Protein AF-A0A8S9JVY5-F1 (afdb_monomer_lite)

Sequence (352 aa):
MCPIPVGTNYTYHFQPKDQIGSYFYYPTTAMHRAAGGFGGLRVNSRLLIPIPYDVPEDDYTVLIGDWYTKSHTQLKKFLDGGRTLGRPNGVLINGKAGKGDGSDAPLFTLKPGKSHRVRICNVGLKTSLNFRIQNHKMKLVEMEGSHVLQNDFDSLDVHVGQCFGTIVTANQEPKDYYMVASSRFLKSVITTTGLLRYEGGKGPASSQLPAGPVGWAWSLNQFRSFRWNLTSSAARPNPQGSYHYGKINITRTIKLVNTQGKVDGKLRYALNGISHTDLETPLKLAEYFGIADKVFKYNSVDNPTAEQTKSIKIEPHVLNITHRNFIEVVFENHEKSVQSWHLNGYSFFAVA

Foldseek 3Di:
DDDADPPGDDDDDDDDDQFAAKAKDADPPQQRLLVVRMDIDGHHADPPADAPDDDFPEEEEKEKEFHAPDDSVVCSVCQVQQHHSPHGPAMDIPNDFDPLPQPADAPEEAEAQTKYKYKYAYSYDAWWKKKAKPPKWWWWQDWPRFGWDTDTDRIDTHGHRIMTITIIGNHDDQAKIWIKMWTPPDPDIHIGTHIYGYVVHDYGYDSDDDDDDDDCVVNVVVVVVTGGPQQGDGSHNHGVVPDVLVPDDQPEEFEWEWAWDDDPNHIAIDTLQEGADDWPDHQVNCVVVVNNVVTADECPDRDHDPVSRPHHDYYHHHYDDDPPHRYHYHYHYPDPGDDDDDDPPDDDDDDD

pLDDT: mean 93.54, std 4.79, range [68.06, 98.88]

Organism: Brassica cretica (NCBI:txid69181)

Structure (mmCIF, N/CA/C/O backbone):
data_AF-A0A8S9JVY5-F1
#
_entry.id   AF-A0A8S9JVY5-F1
#
loop_
_atom_site.group_PDB
_atom_site.id
_atom_site.type_symbol
_atom_site.label_atom_id
_atom_site.label_alt_id
_atom_site.label_comp_id
_atom_site.label_asym_id
_atom_site.label_entity_id
_atom_site.label_seq_id
_atom_site.pdbx_PDB_ins_code
_atom_site.Cartn_x
_atom_site.Cartn_y
_atom_site.Cartn_z
_atom_site.occupancy
_atom_site.B_iso_or_equiv
_atom_site.auth_seq_id
_atom_site.auth_comp_id
_atom_site.auth_asym_id
_atom_site.auth_atom_id
_atom_site.pdbx_PDB_model_num
ATOM 1 N N . MET A 1 1 ? 6.334 -14.559 -16.328 1.00 85.06 1 MET A N 1
ATOM 2 C CA . MET A 1 1 ? 5.424 -15.628 -16.794 1.00 85.06 1 MET A CA 1
ATOM 3 C C . MET A 1 1 ? 4.487 -15.042 -17.832 1.00 85.06 1 MET A C 1
ATOM 5 O O . MET A 1 1 ? 4.236 -13.844 -17.759 1.00 85.06 1 MET A O 1
ATOM 9 N N . CYS A 1 2 ? 3.984 -15.848 -18.764 1.00 91.56 2 CYS A N 1
ATOM 10 C CA . CYS A 1 2 ? 2.847 -15.437 -19.588 1.00 91.56 2 CYS A CA 1
ATOM 11 C C . CYS A 1 2 ? 1.562 -15.431 -18.732 1.00 91.56 2 CYS A C 1
ATOM 13 O O . CYS A 1 2 ? 1.525 -16.126 -17.709 1.00 91.56 2 CYS A O 1
ATOM 15 N N . PRO A 1 3 ? 0.524 -14.662 -19.106 1.00 93.06 3 PRO A N 1
ATOM 16 C CA . PRO A 1 3 ? -0.784 -14.750 -18.462 1.00 93.06 3 PRO A CA 1
ATOM 17 C C . PRO A 1 3 ? -1.343 -16.177 -18.518 1.00 93.06 3 PRO A C 1
ATOM 19 O O . PRO A 1 3 ? -1.113 -16.885 -19.494 1.00 93.06 3 PRO A O 1
ATOM 22 N N . ILE A 1 4 ? -2.092 -16.578 -17.489 1.00 95.00 4 ILE A N 1
ATOM 23 C CA . ILE A 1 4 ? -2.783 -17.875 -17.453 1.00 95.00 4 ILE A CA 1
ATOM 24 C C . ILE A 1 4 ? -3.953 -17.826 -18.456 1.00 95.00 4 ILE A C 1
ATOM 26 O O . ILE A 1 4 ? -4.829 -16.970 -18.293 1.00 95.00 4 ILE A O 1
ATOM 30 N N . PRO A 1 5 ? -3.989 -18.688 -19.491 1.00 95.19 5 PRO A N 1
ATOM 31 C CA . PRO A 1 5 ? -5.078 -18.698 -20.466 1.00 95.19 5 PRO A CA 1
ATOM 32 C C . PRO A 1 5 ? -6.446 -19.043 -19.868 1.00 95.19 5 PRO A C 1
ATOM 34 O O . PRO A 1 5 ? -6.559 -19.770 -18.877 1.00 95.19 5 PRO A O 1
ATOM 37 N N . VAL A 1 6 ? -7.508 -18.576 -20.527 1.00 96.06 6 VAL A N 1
ATOM 38 C CA . VAL A 1 6 ? -8.891 -18.907 -20.154 1.00 96.06 6 VAL A CA 1
ATOM 39 C C . VAL A 1 6 ? -9.090 -20.424 -20.207 1.00 96.06 6 VAL A C 1
ATOM 41 O O . VAL A 1 6 ? -8.665 -21.074 -21.156 1.00 96.06 6 VAL A O 1
ATOM 44 N N . GLY A 1 7 ? -9.731 -20.986 -19.181 1.00 97.56 7 GLY A N 1
ATOM 45 C CA . GLY A 1 7 ? -10.003 -22.425 -19.090 1.00 97.56 7 GLY A CA 1
ATOM 46 C C . GLY A 1 7 ? -8.818 -23.279 -18.628 1.00 97.56 7 GLY A C 1
ATOM 47 O O . GLY A 1 7 ? -8.958 -24.493 -18.524 1.00 97.56 7 GLY A O 1
ATOM 48 N N . THR A 1 8 ? -7.671 -22.669 -18.319 1.00 97.69 8 THR A N 1
ATOM 49 C CA . THR A 1 8 ? -6.488 -23.369 -17.794 1.00 97.69 8 THR A CA 1
ATOM 50 C C . THR A 1 8 ? -6.213 -23.005 -16.336 1.00 97.69 8 THR A C 1
ATOM 52 O O . THR A 1 8 ? -6.793 -22.064 -15.791 1.00 97.69 8 THR A O 1
ATOM 55 N N . ASN A 1 9 ? -5.326 -23.762 -15.689 1.00 96.44 9 ASN A N 1
ATOM 56 C CA . ASN A 1 9 ? -4.880 -23.505 -14.326 1.00 96.44 9 ASN A CA 1
ATOM 57 C C . ASN A 1 9 ? -3.354 -23.358 -14.254 1.00 96.44 9 ASN A C 1
ATOM 59 O O . ASN A 1 9 ? -2.617 -23.772 -15.148 1.00 96.44 9 ASN A O 1
ATOM 63 N N . TYR A 1 10 ? -2.892 -22.737 -13.174 1.00 95.81 10 TYR A N 1
ATOM 64 C CA . TYR A 1 10 ? -1.484 -22.681 -12.813 1.00 95.81 10 TYR A CA 1
ATOM 65 C C . TYR A 1 10 ? -1.365 -22.735 -11.295 1.00 95.81 10 TYR A C 1
ATOM 67 O O . TYR A 1 10 ? -2.083 -22.025 -10.585 1.00 95.81 10 TYR A O 1
ATOM 75 N N . THR A 1 11 ? -0.441 -23.550 -10.800 1.00 96.81 11 THR A N 1
ATOM 76 C CA . THR A 1 11 ? -0.179 -23.672 -9.367 1.00 96.81 11 THR A CA 1
ATOM 77 C C . THR A 1 11 ? 1.004 -22.792 -8.985 1.00 96.81 11 THR A C 1
ATOM 79 O O . THR A 1 11 ? 2.134 -23.024 -9.411 1.00 96.81 11 THR A O 1
ATOM 82 N N . TYR A 1 12 ? 0.754 -21.782 -8.152 1.00 94.94 12 TYR A N 1
ATOM 83 C CA . TYR A 1 12 ? 1.814 -20.962 -7.572 1.00 94.94 12 TYR A CA 1
ATOM 84 C C . TYR A 1 12 ? 2.441 -21.680 -6.377 1.00 94.94 12 TYR A C 1
ATOM 86 O O . TYR A 1 12 ? 1.800 -21.855 -5.342 1.00 94.94 12 TYR A O 1
ATOM 94 N N . HIS A 1 13 ? 3.717 -22.040 -6.500 1.00 94.62 13 HIS A N 1
ATOM 95 C CA . HIS A 1 13 ? 4.520 -22.543 -5.389 1.00 94.62 13 HIS A CA 1
ATOM 96 C C . HIS A 1 13 ? 5.409 -21.424 -4.853 1.00 94.62 13 HIS A C 1
ATOM 98 O O . HIS A 1 13 ? 6.294 -20.929 -5.551 1.00 94.62 13 HIS A O 1
ATOM 104 N N . PHE A 1 14 ? 5.187 -21.024 -3.606 1.00 92.38 14 PHE A N 1
ATOM 105 C CA . PHE A 1 14 ? 6.049 -20.079 -2.908 1.00 92.38 14 PHE A CA 1
ATOM 106 C C . PHE A 1 14 ? 6.166 -20.469 -1.439 1.00 92.38 14 PHE A C 1
ATOM 108 O O . PHE A 1 14 ? 5.283 -21.112 -0.874 1.00 92.38 14 PHE A O 1
ATOM 115 N N . GLN A 1 15 ? 7.270 -20.067 -0.820 1.00 90.00 15 GLN A N 1
ATOM 116 C CA . GLN A 1 15 ? 7.535 -20.324 0.586 1.00 90.00 15 GLN A CA 1
ATOM 117 C C . GLN A 1 15 ? 7.896 -19.001 1.264 1.00 90.00 15 GLN A C 1
ATOM 119 O O . GLN A 1 15 ? 8.936 -18.426 0.930 1.00 90.00 15 GLN A O 1
ATOM 124 N N . PRO A 1 16 ? 7.090 -18.527 2.230 1.00 88.25 16 PRO A N 1
ATOM 125 C CA . PRO A 1 16 ? 7.528 -17.497 3.159 1.00 88.25 16 PRO A CA 1
ATOM 126 C C . PRO A 1 16 ? 8.758 -18.015 3.911 1.00 88.25 16 PRO A C 1
ATOM 128 O O . PRO A 1 16 ? 8.703 -19.067 4.554 1.00 88.25 16 PRO A O 1
ATOM 131 N N . LYS A 1 17 ? 9.887 -17.319 3.778 1.00 83.44 17 LYS A N 1
ATOM 132 C CA . LYS A 1 17 ? 11.137 -17.692 4.453 1.00 83.44 17 LYS A CA 1
ATOM 133 C C . LYS A 1 17 ? 11.317 -16.857 5.702 1.00 83.44 17 LYS A C 1
ATOM 135 O O . LYS A 1 17 ? 11.204 -17.370 6.810 1.00 83.44 17 LYS A O 1
ATOM 140 N N . ASP A 1 18 ? 11.559 -15.571 5.482 1.00 84.25 18 ASP A N 1
ATOM 141 C CA . ASP A 1 18 ? 11.871 -14.612 6.535 1.00 84.25 18 ASP A CA 1
ATOM 142 C C . ASP A 1 18 ? 10.769 -13.542 6.677 1.00 84.25 18 ASP A C 1
ATOM 144 O O . ASP A 1 18 ? 10.946 -12.542 7.363 1.00 84.25 18 ASP A O 1
ATOM 148 N N . GLN A 1 19 ? 9.615 -13.772 6.042 1.00 88.69 19 GLN A N 1
ATOM 149 C CA . GLN A 1 19 ? 8.435 -12.913 6.096 1.00 88.69 19 GLN A CA 1
ATOM 150 C C . GLN A 1 19 ? 7.561 -13.248 7.310 1.00 88.69 19 GLN A C 1
ATOM 152 O O . GLN A 1 19 ? 7.256 -14.414 7.558 1.00 88.69 19 GLN A O 1
ATOM 157 N N . ILE A 1 20 ? 7.105 -12.213 8.007 1.00 90.88 20 ILE A N 1
ATOM 158 C CA . ILE A 1 20 ? 6.005 -12.220 8.981 1.00 90.88 20 ILE A CA 1
ATOM 159 C C . ILE A 1 20 ? 5.158 -10.972 8.730 1.00 90.88 20 ILE A C 1
ATOM 161 O O . ILE A 1 20 ? 5.569 -10.092 7.994 1.00 90.88 20 ILE A O 1
ATOM 165 N N . GLY A 1 21 ? 3.977 -10.868 9.326 1.00 93.94 21 GLY A N 1
ATOM 166 C CA . GLY A 1 21 ? 3.148 -9.671 9.235 1.00 93.94 21 GLY A CA 1
ATOM 167 C C . GLY A 1 21 ? 2.085 -9.727 8.142 1.00 93.94 21 GLY A C 1
ATOM 168 O O . GLY A 1 21 ? 1.417 -10.751 7.959 1.00 93.94 21 GLY A O 1
ATOM 169 N N . SER A 1 22 ? 1.830 -8.572 7.539 1.00 96.31 22 SER A N 1
ATOM 170 C CA . SER A 1 22 ? 0.629 -8.259 6.774 1.00 96.31 22 SER A CA 1
ATOM 171 C C . SER A 1 22 ? 0.975 -7.983 5.316 1.00 96.31 22 SER A C 1
ATOM 173 O O . SER A 1 22 ? 1.724 -7.063 5.003 1.00 96.31 22 SER A O 1
ATOM 175 N N . TYR A 1 23 ? 0.381 -8.766 4.425 1.00 96.50 23 TYR A N 1
ATOM 176 C CA . TYR A 1 23 ? 0.551 -8.683 2.982 1.00 96.50 23 TYR A CA 1
ATOM 177 C C . TYR A 1 23 ? -0.816 -8.731 2.296 1.00 96.50 23 TYR A C 1
ATOM 179 O O . TYR A 1 23 ? -1.861 -8.929 2.923 1.00 96.50 23 TYR A O 1
ATOM 187 N N . PHE A 1 24 ? -0.819 -8.587 0.978 1.00 96.69 24 PHE A N 1
ATOM 188 C CA . PHE A 1 24 ? -1.982 -8.860 0.147 1.00 96.69 24 PHE A CA 1
ATOM 189 C C . PHE A 1 24 ? -1.529 -9.374 -1.218 1.00 96.69 24 PHE A C 1
ATOM 191 O O . PHE A 1 24 ? -0.407 -9.117 -1.653 1.00 96.69 24 PHE A O 1
ATOM 198 N N . TYR A 1 25 ? -2.404 -10.113 -1.890 1.00 96.12 25 TYR A N 1
ATOM 199 C CA . TYR A 1 25 ? -2.194 -10.577 -3.258 1.00 96.12 25 TYR A CA 1
ATOM 200 C C . TYR A 1 25 ? -3.150 -9.859 -4.207 1.00 96.12 25 TYR A C 1
ATOM 202 O O . TYR A 1 25 ? -4.215 -9.401 -3.794 1.00 96.12 25 TYR A O 1
ATOM 210 N N . TYR A 1 26 ? -2.771 -9.761 -5.480 1.00 95.81 26 TYR A N 1
ATOM 211 C CA . TYR A 1 26 ? -3.597 -9.219 -6.559 1.00 95.81 26 TYR A CA 1
ATOM 212 C C . TYR A 1 26 ? -3.074 -9.712 -7.923 1.00 95.81 26 TYR A C 1
ATOM 214 O O . TYR A 1 26 ? -1.874 -9.969 -8.046 1.00 95.81 26 TYR A O 1
ATOM 222 N N . PRO A 1 27 ? -3.915 -9.833 -8.969 1.00 94.06 27 PRO A N 1
ATOM 223 C CA . PRO A 1 27 ? -3.451 -10.071 -10.326 1.00 94.06 27 PRO A CA 1
ATOM 224 C C . PRO A 1 27 ? -2.616 -8.890 -10.816 1.00 94.06 27 PRO A C 1
ATOM 226 O O . PRO A 1 27 ? -3.077 -7.747 -10.826 1.00 94.06 27 PRO A O 1
ATOM 229 N N . THR A 1 28 ? -1.404 -9.179 -11.272 1.00 91.00 28 THR A N 1
ATOM 230 C CA . THR A 1 28 ? -0.469 -8.190 -11.828 1.00 91.00 28 THR A CA 1
ATOM 231 C C . THR A 1 28 ? -0.696 -7.926 -13.317 1.00 91.00 28 THR A C 1
ATOM 233 O O . THR A 1 28 ? -0.043 -7.067 -13.901 1.00 91.00 28 THR A O 1
ATOM 236 N N . THR A 1 29 ? -1.619 -8.652 -13.952 1.00 90.38 29 THR A N 1
ATOM 237 C CA . THR A 1 29 ? -1.921 -8.512 -15.379 1.00 90.38 29 THR A CA 1
ATOM 238 C C . THR A 1 29 ? -2.957 -7.417 -15.629 1.00 90.38 29 THR A C 1
ATOM 240 O O . THR A 1 29 ? -4.046 -7.418 -15.045 1.00 90.38 29 THR A O 1
ATOM 243 N N . ALA A 1 30 ? -2.641 -6.529 -16.575 1.00 90.38 30 ALA A N 1
ATOM 244 C CA . ALA A 1 30 ? -3.516 -5.454 -17.033 1.00 90.38 30 ALA A CA 1
ATOM 245 C C . ALA A 1 30 ? -4.066 -4.617 -15.859 1.00 90.38 30 ALA A C 1
ATOM 247 O O . ALA A 1 30 ? -3.319 -4.176 -14.994 1.00 90.38 30 ALA A O 1
ATOM 248 N N . MET A 1 31 ? -5.380 -4.385 -15.835 1.00 94.19 31 MET A N 1
ATOM 249 C CA . MET A 1 31 ? -6.063 -3.628 -14.782 1.00 94.19 31 MET A CA 1
ATOM 250 C C . MET A 1 31 ? -6.966 -4.528 -13.927 1.00 94.19 31 MET A C 1
ATOM 252 O O . MET A 1 31 ? -7.899 -4.036 -13.303 1.00 94.19 31 MET A O 1
ATOM 256 N N . HIS A 1 32 ? -6.734 -5.845 -13.880 1.00 94.00 32 HIS A N 1
ATOM 257 C CA . HIS A 1 32 ? -7.626 -6.779 -13.173 1.00 94.00 32 HIS A CA 1
ATOM 258 C C . HIS A 1 32 ? -7.740 -6.495 -11.667 1.00 94.00 32 HIS A C 1
ATOM 260 O O . HIS A 1 32 ? -8.809 -6.689 -11.094 1.00 94.00 32 HIS A O 1
ATOM 266 N N . ARG A 1 33 ? -6.698 -5.938 -11.035 1.00 94.00 33 ARG A N 1
ATOM 267 C CA . ARG A 1 33 ? -6.779 -5.424 -9.655 1.00 94.00 33 ARG A CA 1
ATOM 268 C C . ARG A 1 33 ? -7.928 -4.422 -9.474 1.00 94.00 33 ARG A C 1
ATOM 270 O O . ARG A 1 33 ? -8.621 -4.468 -8.465 1.00 94.00 33 ARG A O 1
ATOM 277 N N . ALA A 1 34 ? -8.190 -3.568 -10.468 1.00 95.12 34 ALA A N 1
ATOM 278 C CA . ALA A 1 34 ? -9.291 -2.601 -10.441 1.00 95.12 34 ALA A CA 1
ATOM 279 C C . ALA A 1 34 ? -10.679 -3.263 -10.418 1.00 95.12 34 ALA A C 1
ATOM 281 O O . ALA A 1 34 ? -11.651 -2.632 -10.020 1.00 95.12 34 ALA A O 1
ATOM 282 N N . ALA A 1 35 ? -10.775 -4.524 -10.851 1.00 93.94 35 ALA A N 1
ATOM 283 C CA . ALA A 1 35 ? -12.007 -5.304 -10.828 1.00 93.94 35 ALA A CA 1
ATOM 284 C C . ALA A 1 35 ? -12.265 -5.992 -9.473 1.00 93.94 35 ALA A C 1
ATOM 286 O O . ALA A 1 35 ? -13.221 -6.752 -9.363 1.00 93.94 35 ALA A O 1
ATOM 287 N N . GLY A 1 36 ? -11.428 -5.750 -8.457 1.00 93.06 36 GLY A N 1
ATOM 288 C CA . GLY A 1 36 ? -11.576 -6.353 -7.128 1.00 93.06 36 GLY A CA 1
ATOM 289 C C . GLY A 1 36 ? -10.803 -7.658 -6.935 1.00 93.06 36 GLY A C 1
ATOM 290 O O . GLY A 1 36 ? -10.983 -8.324 -5.921 1.00 93.06 36 GLY A O 1
ATOM 291 N N . GLY A 1 37 ? -9.936 -8.036 -7.881 1.00 92.56 37 GLY A N 1
ATOM 292 C CA . GLY A 1 37 ? -9.041 -9.179 -7.715 1.00 92.56 37 GLY A CA 1
ATOM 293 C C . GLY A 1 37 ? -7.948 -8.859 -6.699 1.00 92.56 37 GLY A C 1
ATOM 294 O O . GLY A 1 37 ? -6.865 -8.433 -7.080 1.00 92.56 37 GLY A O 1
ATOM 295 N N . PHE A 1 38 ? -8.220 -9.002 -5.410 1.00 96.31 38 PHE A N 1
ATOM 296 C CA . PHE A 1 38 ? -7.212 -8.903 -4.358 1.00 96.31 38 PHE A CA 1
ATOM 297 C C . PHE A 1 38 ? -7.725 -9.498 -3.050 1.00 96.31 38 PHE A C 1
ATOM 299 O O . PHE A 1 38 ? -8.930 -9.603 -2.831 1.00 96.31 38 PHE A O 1
ATOM 306 N N . GLY A 1 39 ? -6.807 -9.847 -2.155 1.00 96.88 39 GLY A N 1
ATOM 307 C CA . GLY A 1 39 ? -7.152 -10.344 -0.829 1.00 96.88 39 GLY A CA 1
ATOM 308 C C . GLY A 1 39 ? -6.001 -10.208 0.153 1.00 96.88 39 GLY A C 1
ATOM 309 O O . GLY A 1 39 ? -4.836 -10.140 -0.241 1.00 96.88 39 GLY A O 1
ATOM 310 N N . GLY A 1 40 ? -6.334 -10.151 1.442 1.00 96.56 40 GLY A N 1
ATOM 311 C CA . GLY A 1 40 ? -5.338 -10.125 2.507 1.00 96.56 40 GLY A CA 1
ATOM 312 C C . GLY A 1 40 ? -4.573 -11.445 2.590 1.00 96.56 40 GLY A C 1
ATOM 313 O O . GLY A 1 40 ? -5.152 -12.519 2.446 1.00 96.56 40 GLY A O 1
ATOM 314 N N . LEU A 1 41 ? -3.276 -11.354 2.859 1.00 96.31 41 LEU A N 1
ATOM 315 C CA . LEU A 1 41 ? -2.387 -12.477 3.123 1.00 96.31 41 LEU A CA 1
ATOM 316 C C . LEU A 1 41 ? -1.667 -12.207 4.445 1.00 96.31 41 LEU A C 1
ATOM 318 O O . LEU A 1 41 ? -0.951 -11.220 4.585 1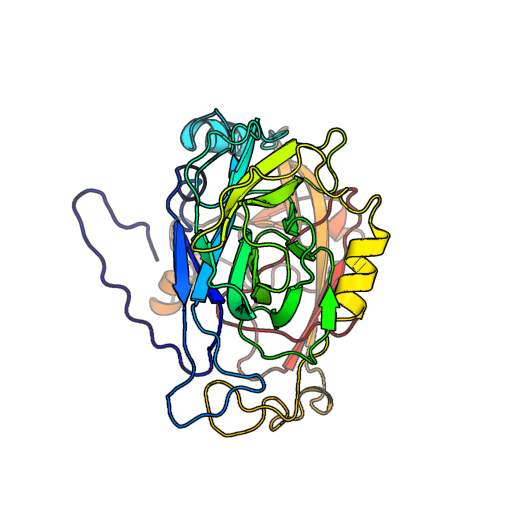.00 96.31 41 LEU A O 1
ATOM 322 N N . ARG A 1 42 ? -1.860 -13.076 5.434 1.00 94.62 42 ARG A N 1
ATOM 323 C CA . ARG A 1 42 ? -1.234 -12.935 6.753 1.00 94.62 42 ARG A CA 1
ATOM 324 C C . ARG A 1 42 ? -0.170 -14.003 6.915 1.00 94.62 42 ARG A C 1
ATOM 326 O O . ARG A 1 42 ? -0.446 -15.177 6.688 1.00 94.62 42 ARG A O 1
ATOM 333 N N . VAL A 1 43 ? 1.017 -13.603 7.351 1.00 93.88 43 VAL A N 1
ATOM 334 C CA . VAL A 1 43 ? 2.076 -14.534 7.742 1.00 93.88 43 VAL A CA 1
ATOM 335 C C . VAL A 1 43 ? 2.317 -14.347 9.232 1.00 93.88 43 VAL A C 1
ATOM 337 O O . VAL A 1 43 ? 2.869 -13.341 9.666 1.00 93.88 43 VAL A O 1
ATOM 340 N N . ASN A 1 44 ? 1.826 -15.276 10.045 1.00 90.88 44 ASN A N 1
ATOM 341 C CA . ASN A 1 44 ? 1.945 -15.170 11.496 1.00 90.88 44 ASN A CA 1
ATOM 342 C C . ASN A 1 44 ? 3.296 -15.699 11.979 1.00 90.88 44 ASN A C 1
ATOM 344 O O . ASN A 1 44 ? 3.866 -16.616 11.382 1.00 90.88 44 ASN A O 1
ATOM 348 N N . SER A 1 45 ? 3.787 -15.134 13.082 1.00 89.00 45 SER A N 1
ATOM 349 C CA . SER A 1 45 ? 4.943 -15.679 13.789 1.00 89.00 45 SER A CA 1
ATOM 350 C C . SER A 1 45 ? 4.654 -17.112 14.231 1.00 89.00 45 SER A C 1
ATOM 352 O O . SER A 1 45 ? 3.522 -17.468 14.566 1.00 89.00 45 SER A O 1
ATOM 354 N N . ARG A 1 46 ? 5.690 -17.952 14.230 1.00 88.38 46 ARG A N 1
ATOM 355 C CA . ARG A 1 46 ? 5.585 -19.315 14.764 1.00 88.38 46 ARG A CA 1
ATOM 356 C C . ARG A 1 46 ? 5.360 -19.243 16.274 1.00 88.38 46 ARG A C 1
ATOM 358 O O . ARG A 1 46 ? 5.915 -18.360 16.914 1.00 88.38 46 ARG A O 1
ATOM 365 N N . LEU A 1 47 ? 4.627 -20.203 16.841 1.00 84.88 47 LEU A N 1
ATOM 366 C CA . LEU A 1 47 ? 4.230 -20.204 18.262 1.00 84.88 47 LEU A CA 1
ATOM 367 C C . LEU A 1 47 ? 5.394 -20.016 19.253 1.00 84.88 47 LEU A C 1
ATOM 369 O O . LEU A 1 47 ? 5.210 -19.407 20.298 1.00 84.88 47 LEU A O 1
ATOM 373 N N . LEU A 1 48 ? 6.587 -20.520 18.928 1.00 86.19 48 LEU A N 1
ATOM 374 C CA . LEU A 1 48 ? 7.776 -20.432 19.787 1.00 86.19 48 LEU A CA 1
ATOM 375 C C . LEU A 1 48 ? 8.600 -19.151 19.584 1.00 86.19 48 LEU A C 1
ATOM 377 O O . LEU A 1 48 ? 9.630 -18.980 20.230 1.00 86.19 48 LEU A O 1
ATOM 381 N N . ILE A 1 49 ? 8.202 -18.281 18.655 1.00 88.75 49 ILE A N 1
ATOM 382 C CA . ILE A 1 49 ? 8.902 -17.029 18.380 1.00 88.75 49 ILE A CA 1
ATOM 383 C C . ILE A 1 49 ? 8.122 -15.902 19.057 1.00 88.75 49 ILE A C 1
ATOM 385 O O . ILE A 1 49 ? 6.974 -15.656 18.676 1.00 88.75 49 ILE A O 1
ATOM 389 N N . PRO A 1 50 ? 8.719 -15.214 20.044 1.00 88.00 50 PRO A N 1
ATOM 390 C CA . PRO A 1 50 ? 8.030 -14.157 20.761 1.00 88.00 50 PRO A CA 1
ATOM 391 C C . PRO A 1 50 ? 7.720 -12.985 19.829 1.00 88.00 50 PRO A C 1
ATOM 393 O O . PRO A 1 50 ? 8.534 -12.591 18.992 1.00 88.00 50 PRO A O 1
ATOM 396 N N . ILE A 1 51 ? 6.537 -12.406 20.012 1.00 92.56 51 ILE A N 1
ATOM 397 C CA . ILE A 1 51 ? 6.162 -11.117 19.431 1.00 92.56 51 ILE A CA 1
ATOM 398 C C . ILE A 1 51 ? 6.493 -9.998 20.431 1.00 92.56 51 ILE A C 1
ATOM 400 O O . ILE A 1 51 ? 6.387 -10.212 21.637 1.00 92.56 51 ILE A O 1
ATOM 404 N N . PRO A 1 52 ? 6.887 -8.795 19.978 1.00 93.50 52 PRO A N 1
ATOM 405 C CA . PRO A 1 52 ? 7.310 -7.715 20.873 1.00 93.50 52 PRO A CA 1
ATOM 406 C C . PRO A 1 52 ? 6.136 -6.947 21.516 1.00 93.50 52 PRO A C 1
ATOM 408 O O . PRO A 1 52 ? 6.295 -5.793 21.900 1.00 93.50 52 PRO A O 1
ATOM 411 N N . TYR A 1 53 ? 4.946 -7.541 21.578 1.00 93.81 53 TYR A N 1
ATOM 412 C CA . TYR A 1 53 ? 3.718 -6.969 22.133 1.00 93.81 53 TYR A CA 1
ATOM 413 C C . TYR A 1 53 ? 2.812 -8.093 22.641 1.00 93.81 53 TYR A C 1
ATOM 415 O O . TYR A 1 53 ? 2.963 -9.241 22.228 1.00 93.81 53 TYR A O 1
ATOM 423 N N . ASP A 1 54 ? 1.859 -7.756 23.505 1.00 94.50 54 ASP A N 1
ATOM 424 C CA . ASP A 1 54 ? 0.908 -8.728 24.044 1.00 94.50 54 ASP A CA 1
ATOM 425 C C . ASP A 1 54 ? 0.054 -9.362 22.943 1.00 94.50 54 ASP A C 1
ATOM 427 O O . ASP A 1 54 ? -0.303 -8.719 21.950 1.00 94.50 54 ASP A O 1
ATOM 431 N N . VAL A 1 55 ? -0.307 -10.631 23.139 1.00 94.69 55 VAL A N 1
ATOM 432 C CA . VAL A 1 55 ? -1.186 -11.349 22.214 1.00 94.69 55 VAL A CA 1
ATOM 433 C C . VAL A 1 55 ? -2.548 -10.638 22.171 1.00 94.69 55 VAL A C 1
ATOM 435 O O . VAL A 1 55 ? -3.184 -10.488 23.216 1.00 94.69 55 VAL A O 1
ATOM 438 N N . PRO A 1 56 ? -3.002 -10.174 20.992 1.00 96.56 56 PRO A N 1
ATOM 439 C CA . PRO A 1 56 ? -4.300 -9.526 20.862 1.00 96.56 56 PRO A CA 1
ATOM 440 C C . PRO A 1 56 ? -5.438 -10.547 21.012 1.00 96.56 56 PRO A C 1
ATOM 442 O O . PRO A 1 56 ? -5.269 -11.720 20.691 1.00 96.56 56 PRO A O 1
ATOM 445 N N . GLU A 1 57 ? -6.609 -10.082 21.446 1.00 97.88 57 GLU A N 1
ATOM 446 C CA . GLU A 1 57 ? -7.837 -10.886 21.540 1.00 97.88 57 GLU A CA 1
ATOM 447 C C . GLU A 1 57 ? -8.300 -11.367 20.158 1.00 97.88 57 GLU A C 1
ATOM 449 O O . GLU A 1 57 ? -8.733 -12.506 20.021 1.00 97.88 57 GLU A O 1
ATOM 454 N N . ASP A 1 58 ? -8.179 -10.515 19.134 1.00 97.50 58 ASP A N 1
ATOM 455 C CA . ASP A 1 58 ? -8.524 -10.849 17.748 1.00 97.50 58 ASP A CA 1
ATOM 456 C C . ASP A 1 58 ? -7.616 -10.109 16.743 1.00 97.50 58 ASP A C 1
ATOM 458 O O . ASP A 1 58 ? -6.900 -9.166 17.098 1.00 97.50 58 ASP A O 1
ATOM 462 N N . ASP A 1 59 ? -7.641 -10.535 15.480 1.00 96.75 59 ASP A N 1
ATOM 463 C CA . ASP A 1 59 ? -6.809 -10.055 14.378 1.00 96.75 59 ASP A CA 1
ATOM 464 C C . ASP A 1 59 ? -7.643 -9.783 13.109 1.00 96.75 59 ASP A C 1
ATOM 466 O O . ASP A 1 59 ? -8.107 -10.688 12.403 1.00 96.75 59 ASP A O 1
ATOM 470 N N . TYR A 1 60 ? -7.781 -8.504 12.762 1.00 98.00 60 TYR A N 1
ATOM 471 C CA . TYR A 1 60 ? -8.616 -8.012 11.672 1.00 98.00 60 TYR A CA 1
ATOM 472 C C . TYR A 1 60 ? -7.804 -7.540 10.466 1.00 98.00 60 TYR A C 1
ATOM 474 O O . TYR A 1 60 ? -6.774 -6.883 10.594 1.00 98.00 60 TYR A O 1
ATOM 482 N N . THR A 1 61 ? -8.308 -7.818 9.259 1.00 98.25 61 THR A N 1
ATOM 483 C CA . THR A 1 61 ? -7.741 -7.298 8.006 1.00 98.25 61 THR A CA 1
ATOM 484 C C . THR A 1 61 ? -8.635 -6.208 7.455 1.00 98.25 61 THR A C 1
ATOM 486 O O . THR A 1 61 ? -9.824 -6.421 7.223 1.00 98.25 61 THR A O 1
ATOM 489 N N . VAL A 1 62 ? -8.022 -5.058 7.207 1.00 98.62 62 VAL A N 1
ATOM 490 C CA . VAL A 1 62 ? -8.639 -3.847 6.689 1.00 98.62 62 VAL A CA 1
ATOM 491 C C . VAL A 1 62 ? -7.969 -3.503 5.365 1.00 98.62 62 VAL A C 1
ATOM 493 O O . VAL A 1 62 ? -6.864 -2.968 5.319 1.00 98.62 62 VAL A O 1
ATOM 496 N N . LEU A 1 63 ? -8.643 -3.826 4.269 1.00 98.69 63 LEU A N 1
ATOM 497 C CA . LEU A 1 63 ? -8.234 -3.449 2.925 1.00 98.69 63 LEU A CA 1
ATOM 498 C C . LEU A 1 63 ? -8.903 -2.124 2.573 1.00 98.69 63 LEU A C 1
ATOM 500 O O . LEU A 1 63 ? -10.128 -2.056 2.448 1.00 98.69 63 LEU A O 1
ATOM 504 N N . ILE A 1 64 ? -8.102 -1.076 2.420 1.00 98.75 64 ILE A N 1
ATOM 505 C CA . ILE A 1 64 ? -8.567 0.237 1.976 1.00 98.75 64 ILE A CA 1
ATOM 506 C C . ILE A 1 64 ? -8.129 0.485 0.540 1.00 98.75 64 ILE A C 1
ATOM 508 O O . ILE A 1 64 ? -7.053 0.060 0.131 1.00 98.75 64 ILE A O 1
ATOM 512 N N . GLY A 1 65 ? -8.944 1.169 -0.250 1.00 98.00 65 GLY A N 1
ATOM 513 C CA . GLY A 1 65 ? -8.584 1.447 -1.637 1.00 98.00 65 GLY A CA 1
ATOM 514 C C . GLY A 1 65 ? -9.486 2.482 -2.275 1.00 98.00 65 GLY A C 1
ATOM 515 O O . GLY A 1 65 ? -10.629 2.669 -1.864 1.00 98.00 65 GLY A O 1
ATOM 516 N N . ASP A 1 66 ? -8.962 3.172 -3.278 1.00 97.38 66 ASP A N 1
ATOM 517 C CA . ASP A 1 66 ? -9.774 3.993 -4.158 1.00 97.38 66 ASP A CA 1
ATOM 518 C C . ASP A 1 66 ? -10.580 3.131 -5.135 1.00 97.38 66 ASP A C 1
ATOM 520 O O . ASP A 1 66 ? -10.195 2.023 -5.508 1.00 97.38 66 ASP A O 1
ATOM 524 N N . TRP A 1 67 ? -11.735 3.649 -5.540 1.00 97.31 67 TRP A N 1
ATOM 525 C CA . TRP A 1 67 ? -12.670 2.944 -6.402 1.00 97.31 67 TRP A CA 1
ATOM 526 C C . TRP A 1 67 ? -13.127 3.811 -7.567 1.00 97.31 67 TRP A C 1
ATOM 528 O O . TRP A 1 67 ? -13.322 5.024 -7.441 1.00 97.31 67 TRP A O 1
ATOM 538 N N . TYR A 1 68 ? -13.323 3.161 -8.707 1.00 97.06 68 TYR A N 1
ATOM 539 C CA . TYR A 1 68 ? -13.728 3.773 -9.960 1.00 97.06 68 TYR A CA 1
ATOM 540 C C . TYR A 1 68 ? -15.012 3.108 -10.456 1.00 97.06 68 TYR A C 1
ATOM 542 O O . TYR A 1 68 ? -15.113 1.888 -10.498 1.00 97.06 68 TYR A O 1
ATOM 550 N N . THR A 1 69 ? -15.967 3.923 -10.898 1.00 96.31 69 THR A N 1
ATOM 551 C CA . THR A 1 69 ? -17.222 3.457 -11.525 1.00 96.31 69 THR A CA 1
ATOM 552 C C . THR A 1 69 ? -16.999 2.813 -12.892 1.00 96.31 69 THR A C 1
ATOM 554 O O . THR A 1 69 ? -17.837 2.060 -13.380 1.00 96.31 69 THR A O 1
ATOM 557 N N . LYS A 1 70 ? -15.877 3.134 -13.543 1.00 96.75 70 LYS A N 1
ATOM 558 C CA . LYS A 1 70 ? -15.517 2.608 -14.861 1.00 96.75 70 LYS A CA 1
ATOM 559 C C . LYS A 1 70 ? -14.944 1.207 -14.732 1.00 96.75 70 LYS A C 1
ATOM 561 O O . LYS A 1 70 ? -14.175 0.931 -13.815 1.00 96.75 70 LYS A O 1
ATOM 566 N N . SER A 1 71 ? -15.254 0.351 -15.702 1.00 96.94 71 SER A N 1
ATOM 567 C CA . SER A 1 71 ? -14.711 -1.005 -15.732 1.00 96.94 71 SER A CA 1
ATOM 568 C C . SER A 1 71 ? -13.192 -0.998 -15.921 1.00 96.94 71 SER A C 1
ATOM 570 O O . SER A 1 71 ? -12.618 -0.085 -16.523 1.00 96.94 71 SER A O 1
ATOM 572 N N . HIS A 1 72 ? -12.527 -2.062 -15.471 1.00 96.31 72 HIS A N 1
ATOM 573 C CA . HIS A 1 72 ? -11.081 -2.208 -15.632 1.00 96.31 72 HIS A CA 1
ATOM 574 C C . HIS A 1 72 ? -10.625 -2.127 -17.105 1.00 96.31 72 HIS A C 1
ATOM 576 O O . HIS A 1 72 ? -9.561 -1.579 -17.387 1.00 96.31 72 HIS A O 1
ATOM 582 N N . THR A 1 73 ? -11.441 -2.596 -18.058 1.00 97.56 73 THR A N 1
ATOM 583 C CA . THR A 1 73 ? -11.161 -2.489 -19.501 1.00 97.56 73 THR A CA 1
ATOM 584 C C . THR A 1 73 ? -11.233 -1.046 -19.999 1.00 97.56 73 THR A C 1
ATOM 586 O O . THR A 1 73 ? -10.402 -0.633 -20.805 1.00 97.56 73 THR A O 1
ATOM 589 N N . GLN A 1 74 ? -12.180 -0.245 -19.501 1.00 97.56 74 GLN A N 1
ATOM 590 C CA . GLN A 1 74 ? -12.262 1.182 -19.817 1.00 97.56 74 GLN A CA 1
ATOM 591 C C . GLN A 1 74 ? -11.102 1.969 -19.201 1.00 97.56 74 GLN A C 1
ATOM 593 O O . GLN A 1 74 ? -10.520 2.817 -19.875 1.00 97.56 74 GLN A O 1
ATOM 598 N N . LEU A 1 75 ? -10.737 1.671 -17.950 1.00 97.56 75 LEU A N 1
ATOM 599 C CA . LEU A 1 75 ? -9.576 2.279 -17.295 1.00 97.56 75 LEU A CA 1
ATOM 600 C C . LEU A 1 75 ? -8.279 1.956 -18.048 1.00 97.56 75 LEU A C 1
ATOM 602 O O . LEU A 1 75 ? -7.475 2.857 -18.282 1.00 97.56 75 LEU A O 1
ATOM 606 N N . LYS A 1 76 ? -8.113 0.709 -18.510 1.00 96.62 76 LYS A N 1
ATOM 607 C CA . LYS A 1 76 ? -6.994 0.320 -19.379 1.00 96.62 76 LYS A CA 1
ATOM 608 C C . LYS A 1 76 ? -6.974 1.145 -20.669 1.00 96.62 76 LYS A C 1
ATOM 610 O O . LYS A 1 76 ? -5.951 1.738 -20.987 1.00 96.62 76 LYS A O 1
ATOM 615 N N . LYS A 1 77 ? -8.112 1.265 -21.369 1.00 97.25 77 LYS A N 1
ATOM 616 C CA . LYS A 1 77 ? -8.220 2.079 -22.597 1.00 97.25 77 LYS A CA 1
ATOM 617 C C . LYS A 1 77 ? -7.835 3.544 -22.375 1.00 97.25 77 LYS A C 1
ATOM 619 O O . LYS A 1 77 ? -7.290 4.168 -23.280 1.00 97.25 77 LYS A O 1
ATOM 624 N N . PHE A 1 78 ? -8.111 4.107 -21.196 1.00 97.00 78 PHE A N 1
ATOM 625 C CA . PHE A 1 78 ? -7.666 5.464 -20.869 1.00 97.00 78 PHE A CA 1
ATOM 626 C C . PHE A 1 78 ? -6.143 5.550 -20.824 1.00 97.00 78 PHE A C 1
ATOM 628 O O . PHE A 1 78 ? -5.581 6.406 -21.503 1.00 97.00 78 PHE A O 1
ATOM 635 N N . LEU A 1 79 ? -5.491 4.640 -20.098 1.00 95.56 79 LEU A N 1
ATOM 636 C CA . LEU A 1 79 ? -4.032 4.594 -20.000 1.00 95.56 79 LEU A CA 1
ATOM 637 C C . LEU A 1 79 ? -3.375 4.348 -21.370 1.00 95.56 79 LEU A C 1
ATOM 639 O O . LEU A 1 79 ? -2.497 5.111 -21.765 1.00 95.56 79 LEU A O 1
ATOM 643 N N . ASP A 1 80 ? -3.860 3.370 -22.142 1.00 95.06 80 ASP A N 1
ATOM 644 C CA . ASP A 1 80 ? -3.349 3.052 -23.490 1.00 95.06 80 ASP A CA 1
ATOM 645 C C . ASP A 1 80 ? -3.498 4.227 -24.481 1.00 95.06 80 ASP A C 1
ATOM 647 O O . ASP A 1 80 ? -2.721 4.377 -25.435 1.00 95.06 80 ASP A O 1
ATOM 651 N N . GLY A 1 81 ? -4.522 5.058 -24.263 1.00 96.19 81 GLY A N 1
ATOM 652 C CA . GLY A 1 81 ? -4.789 6.287 -25.006 1.00 96.19 81 GLY A CA 1
ATOM 653 C C . GLY A 1 81 ? -4.014 7.509 -24.501 1.00 96.19 81 GLY A C 1
ATOM 654 O O . GLY A 1 81 ? -4.228 8.603 -25.015 1.00 96.19 81 GLY A O 1
ATOM 655 N N . GLY A 1 82 ? -3.143 7.362 -23.497 1.00 96.06 82 GLY A N 1
ATOM 656 C CA . GLY A 1 82 ? -2.366 8.468 -22.931 1.00 96.06 82 GLY A CA 1
ATOM 657 C C . GLY A 1 82 ? -3.167 9.392 -22.008 1.00 96.06 82 GLY A C 1
ATOM 658 O O . GLY A 1 82 ? -2.824 10.564 -21.861 1.00 96.06 82 GLY A O 1
ATOM 659 N N . ARG A 1 83 ? -4.251 8.900 -21.396 1.00 95.88 83 ARG A N 1
ATOM 660 C CA . ARG A 1 83 ? -5.035 9.615 -20.378 1.00 95.88 83 ARG A CA 1
ATOM 661 C C . ARG A 1 83 ? -4.745 9.037 -18.998 1.00 95.88 83 ARG A C 1
ATOM 663 O O . ARG A 1 83 ? -4.561 7.838 -18.843 1.00 95.88 83 ARG A O 1
ATOM 670 N N . THR A 1 84 ? -4.777 9.879 -17.968 1.00 93.31 84 THR A N 1
ATOM 671 C CA . THR A 1 84 ? -4.671 9.401 -16.579 1.00 93.31 84 THR A CA 1
ATOM 672 C C . THR A 1 84 ? -5.961 8.697 -16.134 1.00 93.31 84 THR A C 1
ATOM 674 O O . THR A 1 84 ? -7.031 8.929 -16.703 1.00 93.31 84 THR A O 1
ATOM 677 N N . LEU A 1 85 ? -5.896 7.914 -15.049 1.00 93.62 85 LEU A N 1
ATOM 678 C CA . LEU A 1 85 ? -7.087 7.340 -14.393 1.00 93.62 85 LEU A CA 1
ATOM 679 C C . LEU A 1 85 ? -8.073 8.408 -13.879 1.00 93.62 85 LEU A C 1
ATOM 681 O O . LEU A 1 85 ? -9.215 8.095 -13.558 1.00 93.62 85 LEU A O 1
ATOM 685 N N . GLY A 1 86 ? -7.649 9.673 -13.794 1.00 91.69 86 GLY A N 1
ATOM 686 C CA . GLY A 1 86 ? -8.448 10.751 -13.224 1.00 91.69 86 GLY A CA 1
ATOM 687 C C . GLY A 1 86 ? -8.589 10.641 -11.705 1.00 91.69 86 GLY A C 1
ATOM 688 O O . GLY A 1 86 ? -7.735 10.063 -11.018 1.00 91.69 86 GLY A O 1
ATOM 689 N N . ARG A 1 87 ? -9.650 11.264 -11.183 1.00 94.19 87 ARG A N 1
ATOM 690 C CA . ARG A 1 87 ? -10.044 11.196 -9.772 1.00 94.19 87 ARG A CA 1
ATOM 691 C C . ARG A 1 87 ? -10.870 9.925 -9.543 1.00 94.19 87 ARG A C 1
ATOM 693 O O . ARG A 1 87 ? -11.745 9.658 -10.368 1.00 94.19 87 ARG A O 1
ATOM 700 N N . PRO A 1 88 ? -10.644 9.175 -8.455 1.00 96.62 88 PRO A N 1
ATOM 701 C CA . PRO A 1 88 ? -11.543 8.085 -8.103 1.00 96.62 88 PRO A CA 1
ATOM 702 C C . PRO A 1 88 ? -12.949 8.595 -7.766 1.00 96.62 88 PRO A C 1
ATOM 704 O O . PRO A 1 88 ? -13.150 9.759 -7.407 1.00 96.62 88 PRO A O 1
ATOM 707 N N . ASN A 1 89 ? -13.931 7.708 -7.907 1.00 96.69 89 ASN A N 1
ATOM 708 C CA . ASN A 1 89 ? -15.326 7.967 -7.563 1.00 96.69 89 ASN A CA 1
ATOM 709 C C . ASN A 1 89 ? -15.608 7.738 -6.075 1.00 96.69 89 ASN A C 1
ATOM 711 O O . ASN A 1 89 ? -16.515 8.364 -5.539 1.00 96.69 89 ASN A O 1
ATOM 715 N N . GLY A 1 90 ? -14.836 6.870 -5.423 1.00 97.06 90 GLY A N 1
ATOM 716 C CA . GLY A 1 90 ? -15.016 6.525 -4.019 1.00 97.06 90 GLY A CA 1
ATOM 717 C C . GLY A 1 90 ? -13.727 6.051 -3.362 1.00 97.06 90 GLY A C 1
ATOM 718 O O . GLY A 1 90 ? -12.708 5.846 -4.022 1.00 97.06 90 GLY A O 1
ATOM 719 N N . VAL A 1 91 ? -13.802 5.868 -2.050 1.00 98.12 91 VAL A N 1
ATOM 720 C CA . VAL A 1 91 ? -12.849 5.096 -1.250 1.00 98.12 91 VAL A CA 1
ATOM 721 C C . VAL A 1 91 ? -13.655 3.987 -0.587 1.00 98.12 91 VAL A C 1
ATOM 723 O O . VAL A 1 91 ? -14.812 4.209 -0.238 1.00 98.12 91 VAL A O 1
ATOM 726 N N . LEU A 1 92 ? -13.070 2.804 -0.440 1.00 98.06 92 LEU A N 1
ATOM 727 C CA . LEU A 1 92 ? -13.710 1.639 0.161 1.00 98.06 92 LEU A CA 1
ATOM 728 C C . LEU A 1 92 ? -12.902 1.140 1.358 1.00 98.06 92 LEU A C 1
ATOM 730 O O . LEU A 1 92 ? -11.675 1.240 1.364 1.00 98.06 92 LEU A O 1
ATOM 734 N N . ILE A 1 93 ? -13.600 0.554 2.332 1.00 98.56 93 ILE A N 1
ATOM 735 C CA . ILE A 1 93 ? -13.031 -0.263 3.410 1.00 98.56 93 ILE A CA 1
ATOM 736 C C . ILE A 1 93 ? -13.637 -1.662 3.274 1.00 98.56 93 ILE A C 1
ATOM 738 O O . ILE A 1 93 ? -14.857 -1.813 3.291 1.00 98.56 93 ILE A O 1
ATOM 742 N N . ASN A 1 94 ? -12.799 -2.686 3.091 1.00 97.62 94 ASN A N 1
ATOM 743 C CA . ASN A 1 94 ? -13.215 -4.074 2.843 1.00 97.62 94 ASN A CA 1
ATOM 744 C C . ASN A 1 94 ? -14.293 -4.193 1.745 1.00 97.62 94 ASN A C 1
ATOM 746 O O . ASN A 1 94 ? -15.281 -4.910 1.887 1.00 97.62 94 ASN A O 1
ATOM 750 N N . GLY A 1 95 ? -14.107 -3.446 0.650 1.00 96.00 95 GLY A N 1
ATOM 751 C CA . GLY A 1 95 ? -15.001 -3.457 -0.512 1.00 96.00 95 GLY A CA 1
ATOM 752 C C . GLY A 1 95 ? -16.316 -2.689 -0.336 1.00 96.00 95 GLY A C 1
ATOM 753 O O . GLY A 1 95 ? -17.131 -2.693 -1.254 1.00 96.00 95 GLY A O 1
ATOM 754 N N . LYS A 1 96 ? -16.533 -2.015 0.800 1.00 95.19 96 LYS A N 1
ATOM 755 C CA . LYS A 1 96 ? -17.766 -1.273 1.096 1.00 95.19 96 LYS A CA 1
ATOM 756 C C . LYS A 1 96 ? -17.504 0.224 1.244 1.00 95.19 96 LYS A C 1
ATOM 758 O O . LYS A 1 96 ? -16.471 0.630 1.778 1.00 95.19 96 LYS A O 1
ATOM 763 N N . ALA A 1 97 ? -18.466 1.024 0.790 1.00 95.00 97 ALA A N 1
ATOM 764 C CA . ALA A 1 97 ? -18.596 2.427 1.162 1.00 95.00 97 ALA A CA 1
ATOM 765 C C . ALA A 1 97 ? -19.689 2.527 2.233 1.00 95.00 97 ALA A C 1
ATOM 767 O O . ALA A 1 97 ? -20.831 2.158 1.958 1.00 95.00 97 ALA A O 1
ATOM 768 N N . GLY A 1 98 ? -19.336 2.953 3.446 1.00 92.25 98 GLY A N 1
ATOM 769 C CA . GLY A 1 98 ? -20.306 3.123 4.531 1.00 92.25 98 GLY A CA 1
ATOM 770 C C . GLY A 1 98 ? -21.256 4.286 4.256 1.00 92.25 98 GLY A C 1
ATOM 771 O O . GLY A 1 98 ? -20.853 5.291 3.664 1.00 92.25 98 GLY A O 1
ATOM 772 N N . LYS A 1 99 ? -22.511 4.162 4.697 1.00 89.19 99 LYS A N 1
ATOM 773 C CA . LYS A 1 99 ? -23.497 5.251 4.643 1.00 89.19 99 LYS A CA 1
ATOM 774 C C . LYS A 1 99 ? -23.165 6.357 5.640 1.00 89.19 99 LYS A C 1
ATOM 776 O O . LYS A 1 99 ? -23.448 7.522 5.376 1.00 89.19 99 LYS A O 1
ATOM 781 N N . GLY A 1 100 ? -22.562 5.996 6.777 1.00 85.38 100 GLY A N 1
ATOM 782 C CA . GLY A 1 100 ? -22.174 6.951 7.819 1.00 85.38 100 GLY A CA 1
ATOM 783 C C . GLY A 1 100 ? -23.342 7.493 8.650 1.00 85.38 100 GLY A C 1
ATOM 784 O O . GLY A 1 100 ? -23.154 8.435 9.415 1.00 85.38 100 GLY A O 1
ATOM 785 N N . ASP A 1 101 ? -24.525 6.887 8.541 1.00 87.75 101 ASP A N 1
ATOM 786 C CA . ASP A 1 101 ? -25.751 7.246 9.270 1.00 87.75 101 ASP A CA 1
ATOM 787 C C . ASP A 1 101 ? -26.025 6.349 10.497 1.00 87.75 101 ASP A C 1
ATOM 789 O O . ASP A 1 101 ? -27.025 6.518 11.188 1.00 87.75 101 ASP A O 1
ATOM 793 N N . GLY A 1 102 ? -25.134 5.393 10.777 1.00 84.62 102 GLY A N 1
ATOM 794 C CA . GLY A 1 102 ? -25.234 4.435 11.881 1.00 84.62 102 GLY A CA 1
ATOM 795 C C . GLY A 1 102 ? -26.016 3.165 11.538 1.00 84.62 102 GLY A C 1
ATOM 796 O O . GLY A 1 102 ? -26.085 2.265 12.369 1.00 84.62 102 GLY A O 1
ATOM 797 N N . SER A 1 103 ? -26.575 3.059 10.326 1.00 89.62 103 SER A N 1
ATOM 798 C CA . SER A 1 103 ? -27.342 1.887 9.874 1.00 89.62 103 SER A CA 1
ATOM 799 C C . SER A 1 103 ? -26.489 0.797 9.215 1.00 89.62 103 SER A C 1
ATOM 801 O O . SER A 1 103 ? -27.001 -0.268 8.861 1.00 89.62 103 SER A O 1
ATOM 803 N N . ASP A 1 104 ? -25.196 1.057 9.015 1.00 92.69 104 ASP A N 1
ATOM 804 C CA . ASP A 1 104 ? -24.261 0.099 8.435 1.00 92.69 104 ASP A CA 1
ATOM 805 C C . ASP A 1 104 ? -24.113 -1.142 9.336 1.00 92.69 104 ASP A C 1
ATOM 807 O O . ASP A 1 104 ? -24.099 -1.051 10.561 1.00 92.69 104 ASP A O 1
ATOM 811 N N . ALA A 1 105 ? -23.952 -2.327 8.744 1.00 94.00 105 ALA A N 1
ATOM 812 C CA . ALA A 1 105 ? -23.565 -3.502 9.521 1.00 94.00 105 ALA A CA 1
ATOM 813 C C . ALA A 1 105 ? -22.118 -3.340 10.035 1.00 94.00 105 ALA A C 1
ATOM 815 O O . ALA A 1 105 ? -21.261 -2.868 9.274 1.00 94.00 105 ALA A O 1
ATOM 816 N N . PRO A 1 106 ? -21.810 -3.758 11.278 1.00 95.25 106 PRO A N 1
ATOM 817 C CA . PRO A 1 106 ? -20.448 -3.705 11.790 1.00 95.25 106 PRO A CA 1
ATOM 818 C C . PRO A 1 106 ? -19.518 -4.563 10.933 1.00 95.25 106 PRO A C 1
ATOM 820 O O . PRO A 1 106 ? -19.826 -5.709 10.609 1.00 95.25 106 PRO A O 1
ATOM 823 N N . LEU A 1 107 ? -18.369 -3.998 10.560 1.00 96.25 107 LEU A N 1
ATOM 824 C CA . LEU A 1 107 ? -17.295 -4.739 9.906 1.00 96.25 107 LEU A CA 1
ATOM 825 C C . LEU A 1 107 ? -16.608 -5.679 10.894 1.00 96.25 107 LEU A C 1
ATOM 827 O O . LEU A 1 107 ? -16.287 -6.803 10.522 1.00 96.25 107 LEU A O 1
ATOM 831 N N . PHE A 1 108 ? -16.416 -5.222 12.136 1.00 97.19 108 PHE A N 1
ATOM 832 C CA . PHE A 1 108 ? -15.842 -6.010 13.225 1.00 97.19 108 PHE A CA 1
ATOM 833 C C . PHE A 1 108 ? -16.536 -5.702 14.553 1.00 97.19 108 PHE A C 1
ATOM 835 O O . PHE A 1 108 ? -17.122 -4.626 14.728 1.00 97.19 108 PHE A O 1
ATOM 842 N N . THR A 1 109 ? -16.424 -6.637 15.496 1.00 97.69 109 THR A N 1
ATOM 843 C CA . THR A 1 109 ? -16.921 -6.492 16.866 1.00 97.69 109 THR A CA 1
ATOM 844 C C . THR A 1 109 ? -15.769 -6.630 17.854 1.00 97.69 109 THR A C 1
ATOM 846 O O . THR A 1 109 ? -15.072 -7.633 17.861 1.00 97.69 109 THR A O 1
ATOM 849 N N . LEU A 1 110 ? -15.536 -5.607 18.669 1.00 98.12 110 LEU A N 1
ATOM 850 C CA . LEU A 1 110 ? -14.459 -5.566 19.651 1.00 98.12 110 LEU A CA 1
ATOM 851 C C . LEU A 1 110 ? -15.002 -5.916 21.025 1.00 98.12 110 LEU A C 1
ATOM 853 O O . LEU A 1 110 ? -16.060 -5.432 21.428 1.00 98.12 110 LEU A O 1
ATOM 857 N N . LYS A 1 111 ? -14.228 -6.684 21.781 1.00 98.31 111 LYS A N 1
ATOM 858 C CA . LYS A 1 111 ? -14.526 -6.959 23.180 1.00 98.31 111 LYS A CA 1
ATOM 859 C C . LYS A 1 111 ? -14.048 -5.798 24.059 1.00 98.31 111 LYS A C 1
ATOM 861 O O . LYS A 1 111 ? -12.855 -5.478 24.014 1.00 98.31 111 LYS A O 1
ATOM 866 N N . PRO A 1 112 ? -14.921 -5.160 24.860 1.00 97.88 112 PRO A N 1
ATOM 867 C CA . PRO A 1 112 ? -14.529 -4.045 25.719 1.00 97.88 112 PRO A CA 1
ATOM 868 C C . PRO A 1 112 ? -13.334 -4.386 26.626 1.00 97.88 112 PRO A C 1
ATOM 870 O O . PRO A 1 112 ? -13.224 -5.493 27.154 1.00 97.88 112 PRO A O 1
ATOM 873 N N . GLY A 1 113 ? -12.413 -3.438 26.787 1.00 97.75 113 GLY A N 1
ATOM 874 C CA . GLY A 1 113 ? -11.193 -3.572 27.589 1.00 97.75 113 GLY A CA 1
ATOM 875 C C . GLY A 1 113 ? -10.084 -4.434 26.969 1.00 97.75 113 GLY A C 1
ATOM 876 O O . GLY A 1 113 ? -9.002 -4.522 27.546 1.00 97.75 113 GLY A O 1
ATOM 877 N N . LYS A 1 114 ? -10.311 -5.064 25.808 1.00 98.50 114 LYS A N 1
ATOM 878 C CA . LYS A 1 114 ? -9.321 -5.920 25.135 1.00 98.50 114 LYS A CA 1
ATOM 879 C C . LYS A 1 114 ? -8.588 -5.204 24.005 1.00 98.50 114 LYS A C 1
ATOM 881 O O . LYS A 1 114 ? -9.100 -4.272 23.385 1.00 98.50 114 LYS A O 1
ATOM 886 N N . SER A 1 115 ? -7.377 -5.668 23.719 1.00 98.38 115 SER A N 1
ATOM 887 C CA . SER A 1 115 ? -6.557 -5.198 22.602 1.00 98.38 115 SER A CA 1
ATOM 888 C C . SER A 1 115 ? -6.759 -6.088 21.382 1.00 98.38 115 SER A C 1
ATOM 890 O O . SER A 1 115 ? -6.733 -7.305 21.504 1.00 98.38 115 SER A O 1
ATOM 892 N N . HIS A 1 116 ? -6.933 -5.486 20.211 1.00 98.56 116 HIS A N 1
ATOM 893 C CA . HIS A 1 116 ? -7.185 -6.175 18.946 1.00 98.56 116 HIS A CA 1
ATOM 894 C C . HIS A 1 116 ? -6.151 -5.720 17.921 1.00 98.56 116 HIS A C 1
ATOM 896 O O . HIS A 1 116 ? -5.761 -4.550 17.909 1.00 98.56 116 HIS A O 1
ATOM 902 N N . ARG A 1 117 ? -5.708 -6.620 17.045 1.00 98.00 117 ARG A N 1
ATOM 903 C CA . ARG A 1 117 ? -4.810 -6.269 15.946 1.00 98.00 117 ARG A CA 1
ATOM 904 C C . ARG A 1 117 ? -5.618 -5.837 14.731 1.00 98.00 117 ARG A C 1
ATOM 906 O O . ARG A 1 117 ? -6.550 -6.521 14.326 1.00 98.00 117 ARG A O 1
ATOM 913 N N . VAL A 1 118 ? -5.235 -4.719 14.126 1.00 98.50 118 VAL A N 1
ATOM 914 C CA . VAL A 1 118 ? -5.844 -4.192 12.902 1.00 98.50 118 VAL A CA 1
ATOM 915 C C . VAL A 1 118 ? -4.757 -4.055 11.839 1.00 98.50 118 VAL A C 1
ATOM 917 O O . VAL A 1 118 ? -3.806 -3.290 11.986 1.00 98.50 118 VAL A O 1
ATOM 920 N N . ARG A 1 119 ? -4.874 -4.838 10.764 1.00 98.44 119 ARG A N 1
ATOM 921 C CA . ARG A 1 119 ? -3.922 -4.889 9.646 1.00 98.44 119 ARG A CA 1
ATOM 922 C C . ARG A 1 119 ? -4.454 -4.081 8.477 1.00 98.44 119 ARG A C 1
ATOM 924 O O . ARG A 1 119 ? -5.371 -4.528 7.792 1.00 98.44 119 ARG A O 1
ATOM 931 N N . ILE A 1 120 ? -3.897 -2.900 8.260 1.00 98.75 120 ILE A N 1
ATOM 932 C CA . ILE A 1 120 ? -4.389 -1.907 7.308 1.00 98.75 120 ILE A CA 1
ATOM 933 C C . ILE A 1 120 ? -3.514 -1.953 6.060 1.00 98.75 120 ILE A C 1
ATOM 935 O O . ILE A 1 120 ? -2.337 -1.619 6.137 1.00 98.75 120 ILE A O 1
ATOM 939 N N . CYS A 1 121 ? -4.080 -2.332 4.917 1.00 98.75 121 CYS A N 1
ATOM 940 C CA . CYS A 1 121 ? -3.372 -2.397 3.638 1.00 98.75 121 CYS A CA 1
ATOM 941 C C . CYS A 1 121 ? -4.057 -1.521 2.590 1.00 98.75 121 CYS A C 1
ATOM 943 O O . CYS A 1 121 ? -5.266 -1.648 2.375 1.00 98.75 121 CYS A O 1
ATOM 945 N N . ASN A 1 122 ? -3.294 -0.671 1.895 1.00 98.56 122 ASN A N 1
ATOM 946 C CA . ASN A 1 122 ? -3.825 0.103 0.774 1.00 98.56 122 ASN A CA 1
ATOM 947 C C . ASN A 1 122 ? -3.724 -0.690 -0.540 1.00 98.56 122 ASN A C 1
ATOM 949 O O . ASN A 1 122 ? -2.682 -0.736 -1.202 1.00 98.56 122 ASN A O 1
ATOM 953 N N . VAL A 1 123 ? -4.855 -1.284 -0.922 1.00 97.88 123 VAL A N 1
ATOM 954 C CA . VAL A 1 123 ? -5.046 -2.094 -2.131 1.00 97.88 123 VAL A CA 1
ATOM 955 C C . VAL A 1 123 ? -5.539 -1.280 -3.335 1.00 97.88 123 VAL A C 1
ATOM 957 O O . VAL A 1 123 ? -5.789 -1.851 -4.397 1.00 97.88 123 VAL A O 1
ATOM 960 N N . GLY A 1 124 ? -5.610 0.049 -3.218 1.00 96.38 124 GLY A N 1
ATOM 961 C CA . GLY A 1 124 ? -6.002 0.962 -4.295 1.00 96.38 124 GLY A CA 1
ATOM 962 C C . GLY A 1 124 ? -5.068 0.956 -5.511 1.00 96.38 124 GLY A C 1
ATOM 963 O O . GLY A 1 124 ? -4.054 0.263 -5.544 1.00 96.38 124 GLY A O 1
ATOM 964 N N . LEU A 1 125 ? -5.417 1.733 -6.532 1.00 95.12 125 LEU A N 1
ATOM 965 C CA . LEU A 1 125 ? -4.669 1.871 -7.784 1.00 95.12 125 LEU A CA 1
ATOM 966 C C . LEU A 1 125 ? -3.761 3.101 -7.802 1.00 95.12 125 LEU A C 1
ATOM 968 O O . LEU A 1 125 ? -2.746 3.091 -8.492 1.00 95.12 125 LEU A O 1
ATOM 972 N N . LYS A 1 126 ? -4.147 4.181 -7.110 1.00 93.81 126 LYS A N 1
ATOM 973 C CA . LYS A 1 126 ? -3.468 5.482 -7.237 1.00 93.81 126 LYS A CA 1
ATOM 974 C C . LYS A 1 126 ? -3.419 6.290 -5.944 1.00 93.81 126 LYS A C 1
ATOM 976 O O . LYS A 1 126 ? -2.451 7.004 -5.697 1.00 93.81 126 LYS A O 1
ATOM 981 N N . THR A 1 127 ? -4.477 6.250 -5.147 1.00 96.25 127 THR A N 1
ATOM 982 C CA . THR A 1 127 ? -4.686 7.247 -4.092 1.00 96.25 127 THR A CA 1
ATOM 983 C C . THR A 1 127 ? -4.048 6.822 -2.771 1.00 96.25 127 THR A C 1
ATOM 985 O O . THR A 1 127 ? -4.323 5.742 -2.252 1.00 96.25 127 THR A O 1
ATOM 988 N N . SER A 1 128 ? -3.229 7.702 -2.187 1.00 97.75 128 SER A N 1
ATOM 989 C CA . SER A 1 128 ? -2.808 7.570 -0.785 1.00 97.75 128 SER A CA 1
ATOM 990 C C . SER A 1 128 ? -3.992 7.851 0.134 1.00 97.75 128 SER A C 1
ATOM 992 O O . SER A 1 128 ? -4.743 8.799 -0.104 1.00 97.75 128 SER A O 1
ATOM 994 N N . LEU A 1 129 ? -4.165 7.056 1.183 1.00 98.56 129 LEU A N 1
ATOM 995 C CA . LEU A 1 129 ? -5.319 7.144 2.075 1.00 98.56 129 LEU A CA 1
ATOM 996 C C . LEU A 1 129 ? -4.854 7.385 3.505 1.00 98.56 129 LEU A C 1
ATOM 998 O O . LEU A 1 129 ? -3.883 6.787 3.942 1.00 98.56 129 LEU A O 1
ATOM 1002 N N . ASN A 1 130 ? -5.563 8.235 4.239 1.00 98.75 130 ASN A N 1
ATOM 1003 C CA . ASN A 1 130 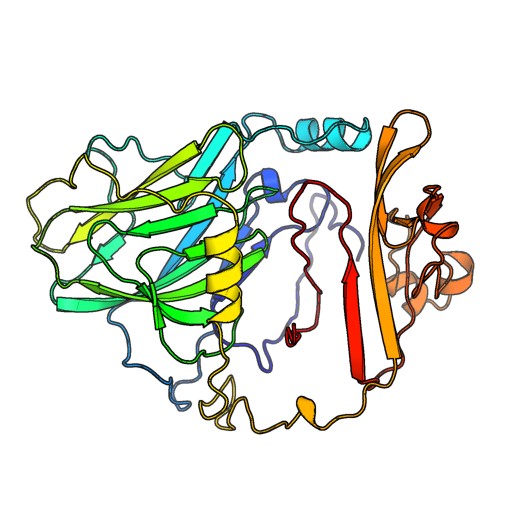? -5.418 8.335 5.684 1.00 98.75 130 ASN A CA 1
ATOM 1004 C C . ASN A 1 130 ? -6.472 7.454 6.352 1.00 98.75 130 ASN A C 1
ATOM 1006 O O . ASN A 1 130 ? -7.652 7.579 6.020 1.00 98.75 130 ASN A O 1
ATOM 1010 N N . PHE A 1 131 ? -6.049 6.603 7.279 1.00 98.88 131 PHE A N 1
ATOM 1011 C CA . PHE A 1 131 ? -6.903 5.735 8.078 1.00 98.88 131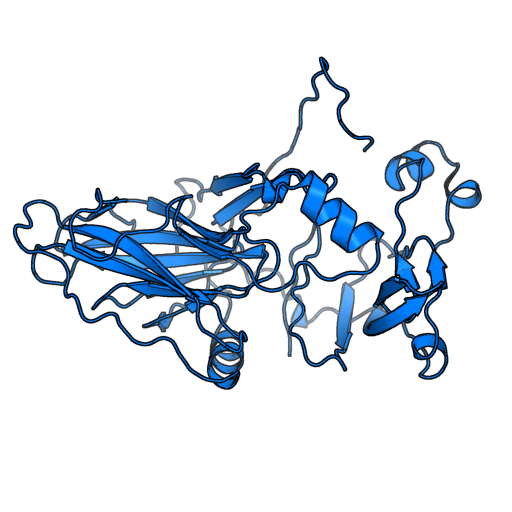 PHE A CA 1
ATOM 1012 C C . PHE A 1 131 ? -6.874 6.154 9.549 1.00 98.88 131 PHE A C 1
ATOM 1014 O O . PHE A 1 131 ? -5.819 6.508 10.074 1.00 98.88 131 PHE A O 1
ATOM 1021 N N . ARG A 1 132 ? -8.027 6.107 10.216 1.00 98.62 132 ARG A N 1
ATOM 1022 C CA . ARG A 1 132 ? -8.191 6.422 11.643 1.00 98.62 132 ARG A CA 1
ATOM 1023 C C . ARG A 1 132 ? -9.459 5.799 12.205 1.00 98.62 132 ARG A C 1
ATOM 1025 O O . ARG A 1 132 ? -10.350 5.419 11.448 1.00 98.62 132 ARG A O 1
ATOM 1032 N N . ILE A 1 133 ? -9.554 5.726 13.527 1.00 98.69 133 ILE A N 1
ATOM 1033 C CA . ILE A 1 133 ? -10.707 5.166 14.234 1.00 98.69 133 ILE A CA 1
ATOM 1034 C C . ILE A 1 133 ? -11.203 6.207 15.240 1.00 98.69 133 ILE A C 1
ATOM 1036 O O . ILE A 1 133 ? -10.412 6.787 15.981 1.00 98.69 133 ILE A O 1
ATOM 1040 N N . GLN A 1 134 ? -12.509 6.476 15.254 1.00 98.06 134 GLN A N 1
ATOM 1041 C CA . GLN A 1 134 ? -13.128 7.425 16.184 1.00 98.06 134 GLN A CA 1
ATOM 1042 C C . GLN A 1 134 ? -12.736 7.127 17.630 1.00 98.06 134 GLN A C 1
ATOM 1044 O O . GLN A 1 134 ? -13.022 6.042 18.115 1.00 98.06 134 GLN A O 1
ATOM 1049 N N . ASN A 1 135 ? -12.139 8.100 18.321 1.00 97.75 135 ASN A N 1
ATOM 1050 C CA . ASN A 1 135 ? -11.742 8.029 19.734 1.00 97.75 135 ASN A CA 1
ATOM 1051 C C . ASN A 1 135 ? -10.761 6.897 20.089 1.00 97.75 135 ASN A C 1
ATOM 1053 O O . ASN A 1 135 ? -10.647 6.542 21.258 1.00 97.75 135 ASN A O 1
ATOM 1057 N N . HIS A 1 136 ? -10.043 6.334 19.114 1.00 98.62 136 HIS A N 1
ATOM 1058 C CA . HIS A 1 136 ? -9.049 5.295 19.372 1.00 98.62 136 HIS A CA 1
ATOM 1059 C C . HIS A 1 136 ? -7.696 5.681 18.797 1.00 98.62 136 HIS A C 1
ATOM 1061 O O . HIS A 1 136 ? -7.576 6.033 17.623 1.00 98.62 136 HIS A O 1
ATOM 1067 N N . LYS A 1 137 ? -6.663 5.520 19.623 1.00 98.50 137 LYS A N 1
ATOM 1068 C CA . LYS A 1 137 ? -5.283 5.494 19.151 1.00 98.50 137 LYS A CA 1
ATOM 1069 C C . LYS A 1 137 ? -4.962 4.132 18.550 1.00 98.50 137 LYS A C 1
ATOM 1071 O O . LYS A 1 137 ? -5.504 3.106 18.962 1.00 98.50 137 LYS A O 1
ATOM 1076 N N . MET A 1 138 ? -4.052 4.135 17.589 1.00 98.62 138 MET A N 1
ATOM 1077 C CA . MET A 1 138 ? -3.508 2.946 16.953 1.00 98.62 138 MET A CA 1
ATOM 1078 C C . MET A 1 138 ? -2.028 2.838 17.302 1.00 98.62 138 MET A C 1
ATOM 1080 O O . MET A 1 138 ? -1.219 3.645 16.842 1.00 98.62 138 MET A O 1
ATOM 1084 N N . LYS A 1 139 ? -1.665 1.827 18.089 1.00 98.75 139 LYS A N 1
ATOM 1085 C CA . LYS A 1 139 ? -0.266 1.530 18.392 1.00 98.75 139 LYS A CA 1
ATOM 1086 C C . LYS A 1 139 ? 0.350 0.785 17.220 1.00 98.75 139 LYS A C 1
ATOM 1088 O O . LYS A 1 139 ? -0.017 -0.361 16.973 1.00 98.75 139 LYS A O 1
ATOM 1093 N N . LEU A 1 140 ? 1.259 1.403 16.476 1.00 98.56 140 LEU A N 1
ATOM 1094 C CA . LEU A 1 140 ? 1.933 0.747 15.357 1.00 98.56 140 LEU A CA 1
ATOM 1095 C C . LEU A 1 140 ? 2.906 -0.316 15.881 1.00 98.56 140 LEU A C 1
ATOM 1097 O O . LEU A 1 140 ? 3.801 -0.001 16.659 1.00 98.56 140 LEU A O 1
ATOM 1101 N N . VAL A 1 141 ? 2.750 -1.564 15.435 1.00 97.62 141 VAL A N 1
ATOM 1102 C CA . VAL A 1 141 ? 3.591 -2.700 15.863 1.00 97.62 141 VAL A CA 1
ATOM 1103 C C . VAL A 1 141 ? 4.257 -3.444 14.704 1.00 97.62 141 VAL A C 1
ATOM 1105 O O . VAL A 1 141 ? 5.165 -4.252 14.915 1.00 97.62 141 VAL A O 1
ATOM 1108 N N . GLU A 1 142 ? 3.817 -3.177 13.477 1.00 96.50 142 GLU A N 1
ATOM 1109 C CA . GLU A 1 142 ? 4.323 -3.801 12.260 1.00 96.50 142 GLU A CA 1
ATOM 1110 C C . GLU A 1 142 ? 4.229 -2.827 11.078 1.00 96.50 142 GLU A C 1
ATOM 1112 O O . GLU A 1 142 ? 3.206 -2.167 10.892 1.00 96.50 142 GLU A O 1
ATOM 1117 N N . MET A 1 143 ? 5.272 -2.783 10.254 1.00 95.06 143 MET A N 1
ATOM 1118 C CA . MET A 1 143 ? 5.294 -2.084 8.973 1.00 95.06 143 MET A CA 1
ATOM 1119 C C . MET A 1 143 ? 5.886 -3.004 7.910 1.00 95.06 143 MET A C 1
ATOM 1121 O O . MET A 1 143 ? 7.029 -3.431 8.051 1.00 95.06 143 MET A O 1
ATOM 1125 N N . GLU A 1 144 ? 5.111 -3.289 6.861 1.00 91.62 144 GLU A N 1
ATOM 1126 C CA . GLU A 1 144 ? 5.544 -4.055 5.679 1.00 91.62 144 GLU A CA 1
ATOM 1127 C C . GLU A 1 144 ? 6.239 -5.388 6.014 1.00 91.62 144 GLU A C 1
ATOM 1129 O O . GLU A 1 144 ? 7.183 -5.820 5.352 1.00 91.62 144 GLU A O 1
ATOM 1134 N N . GLY A 1 145 ? 5.744 -6.049 7.062 1.00 91.75 145 GLY A N 1
ATOM 1135 C CA . GLY A 1 145 ? 6.251 -7.331 7.533 1.00 91.75 145 GLY A CA 1
ATOM 1136 C C . GLY A 1 145 ? 7.457 -7.291 8.473 1.00 91.75 145 GLY A C 1
ATOM 1137 O O . GLY A 1 145 ? 8.038 -8.336 8.761 1.00 91.75 145 GLY A O 1
ATOM 1138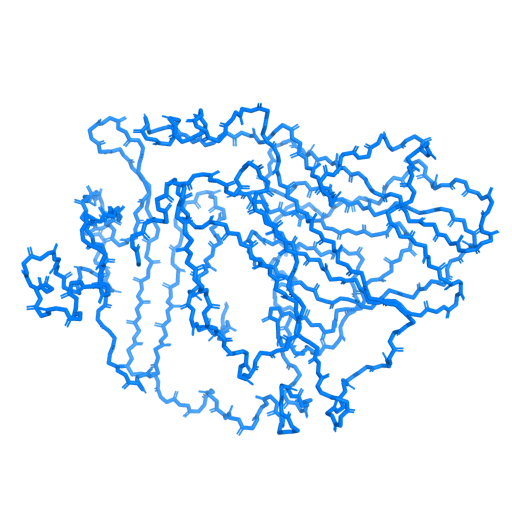 N N . SER A 1 146 ? 7.796 -6.115 9.000 1.00 92.69 146 SER A N 1
ATOM 1139 C CA . SER A 1 146 ? 8.835 -5.937 10.020 1.00 92.69 146 SER A CA 1
ATOM 1140 C C . SER A 1 146 ? 8.252 -5.361 11.307 1.00 92.69 146 SER A C 1
ATOM 1142 O O . SER A 1 146 ? 7.383 -4.485 11.275 1.00 92.69 146 SER A O 1
ATOM 1144 N N . HIS A 1 147 ? 8.746 -5.808 12.462 1.00 95.38 147 HIS A N 1
ATOM 1145 C CA . HIS A 1 147 ? 8.386 -5.199 13.741 1.00 95.38 147 HIS A CA 1
ATOM 1146 C C . HIS A 1 147 ? 9.053 -3.836 13.902 1.00 95.38 147 HIS A C 1
ATOM 1148 O O . HIS A 1 147 ? 10.230 -3.653 13.574 1.00 95.38 147 HIS A O 1
ATOM 1154 N N . VAL A 1 148 ? 8.314 -2.888 14.468 1.00 95.31 148 VAL A N 1
ATOM 1155 C CA . VAL A 1 148 ? 8.772 -1.510 14.666 1.00 95.31 148 VAL A CA 1
ATOM 1156 C C . VAL A 1 148 ? 8.942 -1.174 16.143 1.00 95.31 148 VAL A C 1
ATOM 1158 O O . VAL A 1 148 ? 8.387 -1.844 17.017 1.00 95.31 148 VAL A O 1
ATOM 1161 N N . LEU A 1 149 ? 9.715 -0.125 16.429 1.00 96.50 149 LEU A N 1
ATOM 1162 C CA . LEU A 1 149 ? 9.603 0.578 17.701 1.00 96.50 149 LEU A CA 1
ATOM 1163 C C . LEU A 1 149 ? 8.199 1.176 17.771 1.00 96.50 149 LEU A C 1
ATOM 1165 O O . LEU A 1 149 ? 7.764 1.875 16.853 1.00 96.50 149 LEU A O 1
ATOM 1169 N N . GLN A 1 150 ? 7.479 0.818 18.826 1.00 97.19 150 GLN A N 1
ATOM 1170 C CA . GLN A 1 150 ? 6.043 1.034 18.892 1.00 97.19 150 GLN A CA 1
ATOM 1171 C C . GLN A 1 150 ? 5.740 2.486 19.224 1.00 97.19 150 GLN A C 1
ATOM 1173 O O . GLN A 1 150 ? 6.219 3.009 20.226 1.00 97.19 150 GLN A O 1
ATOM 1178 N N . ASN A 1 151 ? 4.916 3.106 18.387 1.00 97.50 151 ASN A N 1
ATOM 1179 C CA . ASN A 1 151 ? 4.452 4.477 18.549 1.00 97.50 151 ASN A CA 1
ATOM 1180 C C . ASN A 1 151 ? 2.929 4.507 18.412 1.00 97.50 151 ASN A C 1
ATOM 1182 O O . ASN A 1 151 ? 2.364 3.774 17.595 1.00 97.50 151 ASN A O 1
ATOM 1186 N N . ASP A 1 152 ? 2.276 5.373 19.181 1.00 98.25 152 ASP A N 1
ATOM 1187 C CA . ASP A 1 152 ? 0.834 5.586 19.089 1.00 98.25 152 ASP A CA 1
ATOM 1188 C C . ASP A 1 152 ? 0.505 6.677 18.066 1.00 98.25 152 ASP A C 1
ATOM 1190 O O . ASP A 1 152 ? 1.103 7.754 18.069 1.00 98.25 152 ASP A O 1
ATOM 1194 N N . PHE A 1 153 ? -0.487 6.410 17.220 1.00 98.38 153 PHE A N 1
ATOM 1195 C CA . PHE A 1 153 ? -0.965 7.332 16.196 1.00 98.38 153 PHE A CA 1
ATOM 1196 C C . PHE A 1 153 ? -2.480 7.512 16.277 1.00 98.38 153 PHE A C 1
ATOM 1198 O O . PHE A 1 153 ? -3.223 6.537 16.373 1.00 98.38 153 PHE A O 1
ATOM 1205 N N . ASP A 1 154 ? -2.951 8.752 16.147 1.00 98.12 154 ASP A N 1
ATOM 1206 C CA . ASP A 1 154 ? -4.385 9.036 15.979 1.00 98.12 154 ASP A CA 1
ATOM 1207 C C . ASP A 1 154 ? -4.862 8.718 14.549 1.00 98.12 154 ASP A C 1
ATOM 1209 O O . ASP A 1 154 ? -6.031 8.421 14.307 1.00 98.12 154 ASP A O 1
ATOM 1213 N N . SER A 1 155 ? -3.948 8.775 13.574 1.00 98.50 155 SER A N 1
ATOM 1214 C CA . SER A 1 155 ? -4.202 8.400 12.183 1.00 98.50 155 SER A CA 1
ATOM 1215 C C . SER A 1 155 ? -2.919 7.966 11.479 1.00 98.50 155 SER A C 1
ATOM 1217 O O . SER A 1 155 ? -1.829 8.376 11.872 1.00 98.50 155 SER A O 1
ATOM 1219 N N . LEU A 1 156 ? -3.053 7.174 10.417 1.00 98.62 156 LEU A N 1
ATOM 1220 C CA . LEU A 1 156 ? -1.940 6.718 9.589 1.00 98.62 156 LEU A CA 1
ATOM 1221 C C . LEU A 1 156 ? -2.204 7.036 8.121 1.00 98.62 156 LEU A C 1
ATOM 1223 O O . LEU A 1 156 ? -3.254 6.682 7.587 1.00 98.62 156 LEU A O 1
ATOM 1227 N N . ASP A 1 157 ? -1.238 7.656 7.452 1.00 98.56 157 ASP A N 1
ATOM 1228 C CA . ASP A 1 157 ? -1.188 7.671 5.993 1.00 98.56 157 ASP A CA 1
ATOM 1229 C C . ASP A 1 157 ? -0.649 6.352 5.475 1.00 98.56 157 ASP A C 1
ATOM 1231 O O . ASP A 1 157 ? 0.446 5.940 5.848 1.00 98.56 157 ASP A O 1
ATOM 1235 N N . VAL A 1 158 ? -1.416 5.718 4.596 1.00 98.56 158 VAL A N 1
ATOM 1236 C CA . VAL A 1 158 ? -1.113 4.439 3.965 1.00 98.56 158 VAL A CA 1
ATOM 1237 C C . VAL A 1 158 ? -1.036 4.668 2.461 1.00 98.56 158 VAL A C 1
ATOM 1239 O O . VAL A 1 158 ? -2.049 4.918 1.790 1.00 98.56 158 VAL A O 1
ATOM 1242 N N . HIS A 1 159 ? 0.178 4.628 1.917 1.00 97.81 159 HIS A N 1
ATOM 1243 C CA . HIS A 1 159 ? 0.403 4.767 0.482 1.00 97.81 159 HIS A CA 1
ATOM 1244 C C . HIS A 1 159 ? 0.070 3.465 -0.252 1.00 97.81 159 HIS A C 1
ATOM 1246 O O . HIS A 1 159 ? 0.021 2.394 0.351 1.00 97.81 159 HIS A O 1
ATOM 1252 N N . VAL A 1 160 ? -0.195 3.554 -1.557 1.00 97.12 160 VAL A N 1
ATOM 1253 C CA . VAL A 1 160 ? -0.580 2.391 -2.370 1.00 97.12 160 VAL A CA 1
ATOM 1254 C C . VAL A 1 160 ? 0.506 1.322 -2.284 1.00 97.12 160 VAL A C 1
ATOM 1256 O O . VAL A 1 160 ? 1.667 1.601 -2.562 1.00 97.12 160 VAL A O 1
ATOM 1259 N N . GLY A 1 161 ? 0.122 0.098 -1.917 1.00 95.75 161 GLY A N 1
ATOM 1260 C CA . GLY A 1 161 ? 1.065 -1.008 -1.743 1.00 95.75 161 GLY A CA 1
ATOM 1261 C C . GLY A 1 161 ? 1.502 -1.262 -0.302 1.00 95.75 161 GLY A C 1
ATOM 1262 O O . GLY A 1 161 ? 1.930 -2.375 -0.016 1.00 95.75 161 GLY A O 1
ATOM 1263 N N . GLN A 1 162 ? 1.345 -0.294 0.602 1.00 97.38 162 GLN A N 1
ATOM 1264 C CA . GLN A 1 162 ? 1.789 -0.447 1.986 1.00 97.38 162 GLN A CA 1
ATOM 1265 C C . GLN A 1 162 ? 0.778 -1.205 2.843 1.00 97.38 162 GLN A C 1
ATOM 1267 O O . GLN A 1 162 ? -0.439 -1.106 2.643 1.00 97.38 162 GLN A O 1
ATOM 1272 N N . CYS A 1 163 ? 1.311 -1.893 3.852 1.00 98.12 163 CYS A N 1
ATOM 1273 C CA . CYS A 1 163 ? 0.560 -2.512 4.932 1.00 98.12 163 CYS A CA 1
ATOM 1274 C C . CYS A 1 163 ? 1.155 -2.139 6.294 1.00 98.12 163 CYS A C 1
ATOM 1276 O O . CYS A 1 163 ? 2.372 -2.189 6.486 1.00 98.12 163 CYS A O 1
ATOM 1278 N N . PHE A 1 164 ? 0.284 -1.841 7.256 1.00 98.50 164 PHE A N 1
ATOM 1279 C CA . PHE A 1 164 ? 0.639 -1.621 8.657 1.00 98.50 164 PHE A CA 1
ATOM 1280 C C . PHE A 1 164 ? -0.150 -2.561 9.561 1.00 98.50 164 PHE A C 1
ATOM 1282 O O . PHE A 1 164 ? -1.337 -2.791 9.338 1.00 98.50 164 PHE A O 1
ATOM 1289 N N . GLY A 1 165 ? 0.487 -3.065 10.612 1.00 98.12 165 GLY A N 1
ATOM 1290 C CA . GLY A 1 165 ? -0.189 -3.746 11.710 1.00 98.12 165 GLY A CA 1
ATOM 1291 C C . GLY A 1 165 ? -0.216 -2.850 12.939 1.00 98.12 165 GLY A C 1
ATOM 1292 O O . GLY A 1 165 ? 0.832 -2.396 13.404 1.00 98.12 165 GLY A O 1
ATOM 1293 N N . THR A 1 166 ? -1.409 -2.612 13.476 1.00 98.62 166 THR A N 1
ATOM 1294 C CA . THR A 1 166 ? -1.610 -1.804 14.680 1.00 98.62 166 THR A CA 1
ATOM 1295 C C . THR A 1 166 ? -2.314 -2.599 15.770 1.00 98.62 166 THR A C 1
ATOM 1297 O O . THR A 1 166 ? -3.042 -3.548 15.483 1.00 98.62 166 THR A O 1
ATOM 1300 N N . ILE A 1 167 ? -2.094 -2.219 17.026 1.00 98.69 167 ILE A N 1
ATOM 1301 C CA . ILE A 1 167 ? -2.882 -2.668 18.171 1.00 98.69 167 ILE A CA 1
ATOM 1302 C C . ILE A 1 167 ? -3.843 -1.548 18.557 1.00 98.69 167 ILE A C 1
ATOM 1304 O O . ILE A 1 167 ? -3.438 -0.397 18.737 1.00 98.69 167 ILE A O 1
ATOM 1308 N N . VAL A 1 168 ? -5.119 -1.900 18.676 1.00 98.69 168 VAL A N 1
ATOM 1309 C CA . VAL A 1 168 ? -6.213 -1.010 19.061 1.00 98.69 168 VAL A CA 1
ATOM 1310 C C . VAL A 1 168 ? -6.863 -1.571 20.317 1.00 98.69 168 VAL A C 1
ATOM 1312 O O . VAL A 1 168 ? -7.398 -2.681 20.311 1.00 98.69 168 VAL A O 1
ATOM 1315 N N . THR A 1 169 ? -6.810 -0.810 21.405 1.00 98.56 169 THR A N 1
ATOM 1316 C CA . THR A 1 169 ? -7.443 -1.189 22.672 1.00 98.56 169 THR A CA 1
ATOM 1317 C C . THR A 1 169 ? -8.873 -0.674 22.707 1.00 98.56 169 THR A C 1
ATOM 1319 O O . THR A 1 169 ? -9.112 0.509 22.482 1.00 98.56 169 THR A O 1
ATOM 1322 N N . ALA A 1 170 ? -9.820 -1.558 23.016 1.00 98.38 170 ALA A N 1
ATOM 1323 C CA . ALA A 1 170 ? -11.237 -1.248 23.128 1.00 98.38 170 ALA A CA 1
ATOM 1324 C C . ALA A 1 170 ? -11.559 -0.549 24.468 1.00 98.38 170 ALA A C 1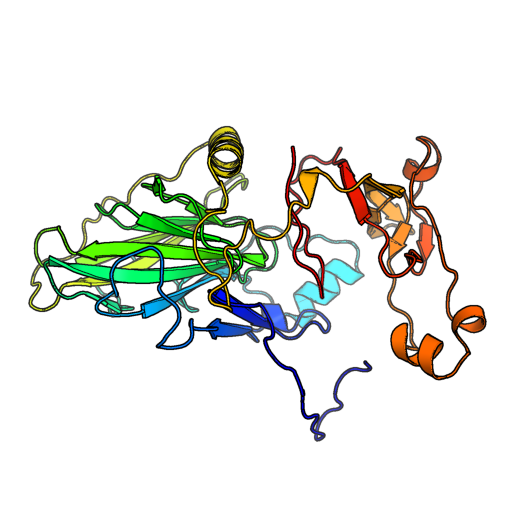
ATOM 1326 O O . ALA A 1 170 ? -12.266 -1.090 25.314 1.00 98.38 170 ALA A O 1
ATOM 1327 N N . ASN A 1 171 ? -10.963 0.619 24.706 1.00 97.94 171 ASN A N 1
ATOM 1328 C CA . ASN A 1 171 ? -10.982 1.326 25.991 1.00 97.94 171 ASN A CA 1
ATOM 1329 C C . ASN A 1 171 ? -12.025 2.453 26.086 1.00 97.94 171 ASN A C 1
ATOM 1331 O O . ASN A 1 171 ? -11.942 3.277 26.994 1.00 97.94 171 ASN A O 1
ATOM 1335 N N . GLN A 1 172 ? -12.953 2.530 25.137 1.00 97.75 172 GLN A N 1
ATOM 1336 C CA . GLN A 1 172 ? -14.017 3.527 25.130 1.00 97.75 172 GLN A CA 1
ATOM 1337 C C . GLN A 1 172 ? -15.329 2.940 25.683 1.00 97.75 172 GLN A C 1
ATOM 1339 O O . GLN A 1 172 ? -15.431 1.736 25.920 1.00 97.75 172 GLN A O 1
ATOM 1344 N N . GLU A 1 173 ? -16.340 3.788 25.883 1.00 97.00 173 GLU A N 1
ATOM 1345 C CA . GLU A 1 173 ? -17.688 3.341 26.259 1.00 97.00 173 GLU A CA 1
ATOM 1346 C C . GLU A 1 173 ? -18.212 2.243 25.308 1.00 97.00 173 GLU A C 1
ATOM 1348 O O . GLU A 1 173 ? -18.053 2.371 24.093 1.00 97.00 173 GLU A O 1
ATOM 1353 N N . PRO A 1 174 ? -18.871 1.177 25.799 1.00 96.88 174 PRO A N 1
ATOM 1354 C CA . PRO A 1 174 ? -19.416 0.129 24.935 1.00 96.88 174 PRO A CA 1
ATOM 1355 C C . PRO A 1 174 ? -20.530 0.639 24.005 1.00 96.88 174 PRO A C 1
ATOM 1357 O O . PRO A 1 174 ? -21.713 0.679 24.351 1.00 96.88 174 PRO A O 1
ATOM 1360 N N . LYS A 1 175 ? -20.149 1.037 22.790 1.00 97.00 175 LYS A N 1
ATOM 1361 C CA . LYS A 1 175 ? -21.032 1.492 21.709 1.00 97.00 175 LYS A CA 1
ATOM 1362 C C . LYS A 1 175 ? -20.364 1.321 20.341 1.00 97.00 175 LYS A C 1
ATOM 1364 O O . LYS A 1 175 ? -19.304 0.705 20.230 1.00 97.00 175 LYS A O 1
ATOM 1369 N N . ASP A 1 176 ? -20.994 1.846 19.299 1.00 97.56 176 ASP A N 1
ATOM 1370 C CA . ASP A 1 176 ? -20.426 1.851 17.957 1.00 97.56 176 ASP A CA 1
ATOM 1371 C C . ASP A 1 176 ? -19.434 3.011 17.745 1.00 97.56 176 ASP A C 1
ATOM 1373 O O . ASP A 1 176 ? -19.540 4.083 18.343 1.00 97.56 176 ASP A O 1
ATOM 1377 N N . TYR A 1 177 ? -18.470 2.794 16.851 1.00 98.06 177 TYR A N 1
ATOM 1378 C CA . TYR A 1 177 ? -17.439 3.742 16.431 1.00 98.06 177 TYR A CA 1
ATOM 1379 C C . TYR A 1 177 ? -17.201 3.616 14.925 1.00 98.06 177 TYR A C 1
ATOM 1381 O O . TYR A 1 177 ? -17.344 2.538 14.355 1.00 98.06 177 TYR A O 1
ATOM 1389 N N . TYR A 1 178 ? -16.786 4.690 14.258 1.00 98.38 178 TYR A N 1
ATOM 1390 C CA . TYR A 1 178 ? -16.366 4.613 12.859 1.00 98.38 178 TYR A CA 1
ATOM 1391 C C . TYR A 1 178 ? -14.863 4.404 12.710 1.00 98.38 178 TYR A C 1
ATOM 1393 O O . TYR A 1 178 ? -14.054 5.191 13.206 1.00 98.38 178 TYR A O 1
ATOM 1401 N N . MET A 1 179 ? -14.495 3.403 11.914 1.00 98.50 179 MET A N 1
ATOM 1402 C CA . MET A 1 179 ? -13.269 3.451 11.125 1.00 98.50 179 MET A CA 1
ATOM 1403 C C . MET A 1 179 ? -13.488 4.419 9.962 1.00 98.50 179 MET A C 1
ATOM 1405 O O . MET A 1 179 ? -14.542 4.402 9.328 1.00 98.50 179 MET A O 1
ATOM 1409 N N . VAL A 1 180 ? -12.500 5.255 9.667 1.00 98.50 180 VAL A N 1
ATOM 1410 C CA . VAL A 1 180 ? -12.581 6.292 8.637 1.00 98.50 180 VAL A CA 1
ATOM 1411 C C . VAL A 1 180 ? -11.377 6.172 7.719 1.00 98.50 180 VAL A C 1
ATOM 1413 O O . VAL A 1 180 ? -10.239 6.161 8.187 1.00 98.50 180 VAL A O 1
ATOM 1416 N N . ALA A 1 181 ? -11.627 6.131 6.412 1.00 98.62 181 ALA A N 1
ATOM 1417 C CA . ALA A 1 181 ? -10.596 6.228 5.388 1.00 98.62 181 ALA A CA 1
ATOM 1418 C C . ALA A 1 181 ? -10.878 7.441 4.499 1.00 98.62 181 ALA A C 1
ATOM 1420 O O . ALA A 1 181 ? -11.985 7.592 3.983 1.00 98.62 181 ALA A O 1
ATOM 1421 N N . SER A 1 182 ? -9.886 8.311 4.311 1.00 98.31 182 SER A N 1
ATOM 1422 C CA . SER A 1 182 ? -10.033 9.516 3.489 1.00 98.31 182 SER A CA 1
ATOM 1423 C C . SER A 1 182 ? -8.854 9.733 2.549 1.00 98.31 182 SER A C 1
ATOM 1425 O O . SER A 1 182 ? -7.703 9.560 2.946 1.00 98.31 182 SER A O 1
ATOM 1427 N N . SER A 1 183 ? -9.123 10.166 1.320 1.00 97.81 183 SER A N 1
ATOM 1428 C CA . SER A 1 183 ? -8.089 10.436 0.320 1.00 97.81 183 SER A CA 1
ATOM 1429 C C . SER A 1 183 ? -7.126 11.539 0.755 1.00 97.81 183 SER A C 1
ATOM 1431 O O . SER A 1 183 ? -7.562 12.612 1.177 1.00 97.81 183 SER A O 1
ATOM 1433 N N . ARG A 1 184 ? -5.828 11.321 0.546 1.00 96.88 184 ARG A N 1
ATOM 1434 C CA . ARG A 1 184 ? -4.776 12.331 0.682 1.00 96.88 184 ARG A CA 1
ATOM 1435 C C . ARG A 1 184 ? -4.361 12.870 -0.682 1.00 96.88 184 ARG A C 1
ATOM 1437 O O . ARG A 1 184 ? -4.488 12.197 -1.700 1.00 96.88 184 ARG A O 1
ATOM 1444 N N . PHE A 1 185 ? -3.872 14.109 -0.681 1.00 94.06 185 PHE A N 1
ATOM 1445 C CA . PHE A 1 185 ? -3.279 14.780 -1.849 1.00 94.06 185 PHE A CA 1
ATOM 1446 C C . PHE A 1 185 ? -4.212 14.944 -3.061 1.00 94.06 185 PHE A C 1
ATOM 1448 O O . PHE A 1 185 ? -3.756 15.172 -4.179 1.00 94.06 185 PHE A O 1
ATOM 1455 N N . LEU A 1 186 ? -5.528 14.874 -2.843 1.00 92.19 186 LEU A N 1
ATOM 1456 C CA . LEU A 1 186 ? -6.538 15.260 -3.826 1.00 92.19 186 LEU A CA 1
ATOM 1457 C C . LEU A 1 186 ? -7.073 16.656 -3.500 1.00 92.19 186 LEU A C 1
ATOM 1459 O O . LEU A 1 186 ? -7.194 17.018 -2.333 1.00 92.19 186 LEU A O 1
ATOM 1463 N N . LYS A 1 187 ? -7.464 17.415 -4.533 1.00 90.25 187 LYS A N 1
ATOM 1464 C CA . LYS A 1 187 ? -8.094 18.739 -4.371 1.00 90.25 187 LYS A CA 1
ATOM 1465 C C . LYS A 1 187 ? -9.375 18.679 -3.528 1.00 90.25 187 LYS A C 1
ATOM 1467 O O . LYS A 1 187 ? -9.649 19.591 -2.760 1.00 90.25 187 LYS A O 1
ATOM 1472 N N . SER A 1 188 ? -10.150 17.608 -3.685 1.00 93.31 188 SER A N 1
ATOM 1473 C CA . SER A 1 188 ? -11.374 17.358 -2.924 1.00 93.31 188 SER A CA 1
ATOM 1474 C C . SER A 1 188 ? -11.261 16.006 -2.240 1.00 93.31 188 SER A C 1
ATOM 1476 O O . SER A 1 188 ? -11.081 14.991 -2.923 1.00 93.31 188 SER A O 1
ATOM 1478 N N . VAL A 1 189 ? -11.377 16.015 -0.913 1.00 96.06 189 VAL A N 1
ATOM 1479 C CA . VAL A 1 189 ? -11.279 14.817 -0.079 1.00 96.06 189 VAL A CA 1
ATOM 1480 C C . VAL A 1 189 ? -12.486 13.916 -0.327 1.00 96.06 189 VAL A C 1
ATOM 1482 O O . VAL A 1 189 ? -13.625 14.375 -0.356 1.00 96.06 189 VAL A O 1
ATOM 1485 N N . ILE A 1 190 ? -12.222 12.632 -0.532 1.00 96.88 190 ILE A N 1
ATOM 1486 C CA . ILE A 1 190 ? -13.223 11.568 -0.569 1.00 96.88 190 ILE A CA 1
ATOM 1487 C C . ILE A 1 190 ? -13.052 10.775 0.716 1.00 96.88 190 ILE A C 1
ATOM 1489 O O . ILE A 1 190 ? -11.936 10.353 1.017 1.00 96.88 190 ILE A O 1
ATOM 1493 N N . THR A 1 191 ? -14.139 10.570 1.447 1.00 97.06 191 THR A N 1
ATOM 1494 C CA . THR A 1 191 ? -14.145 9.866 2.730 1.00 97.06 191 THR A CA 1
ATOM 1495 C C . THR A 1 191 ? -15.134 8.715 2.666 1.00 97.06 191 THR A C 1
ATOM 1497 O O . THR A 1 191 ? -16.196 8.847 2.065 1.00 97.06 191 THR A O 1
ATOM 1500 N N . THR A 1 192 ? -14.791 7.604 3.305 1.00 97.69 192 THR A N 1
ATOM 1501 C CA . THR A 1 192 ? -15.712 6.511 3.611 1.00 97.69 192 THR A CA 1
ATOM 1502 C C . THR A 1 192 ? -15.573 6.129 5.074 1.00 97.69 192 THR A C 1
ATOM 1504 O O . THR A 1 192 ? -14.526 6.350 5.695 1.00 97.69 192 THR A O 1
ATOM 1507 N N . THR A 1 193 ? -16.616 5.509 5.605 1.00 97.94 193 THR A N 1
ATOM 1508 C CA . THR A 1 193 ? -16.625 4.922 6.936 1.00 97.94 193 THR A CA 1
ATOM 1509 C C . THR A 1 193 ? -16.801 3.409 6.871 1.00 97.94 193 THR A C 1
ATOM 1511 O O . THR A 1 193 ? -17.202 2.843 5.852 1.00 97.94 193 THR A O 1
ATOM 1514 N N . GLY A 1 194 ? -16.458 2.753 7.972 1.00 97.50 194 GLY A N 1
ATOM 1515 C CA . GLY A 1 194 ? -16.809 1.376 8.274 1.00 97.50 194 GLY A CA 1
ATOM 1516 C C . GLY A 1 194 ? -17.171 1.285 9.750 1.00 97.50 194 GLY A C 1
ATOM 1517 O O . GLY A 1 194 ? -16.479 1.873 10.583 1.00 97.50 194 GLY A O 1
ATOM 1518 N N . LEU A 1 195 ? -18.266 0.603 10.077 1.00 96.75 195 LEU A N 1
ATOM 1519 C CA . LEU A 1 195 ? -18.752 0.544 11.451 1.00 96.75 195 LEU A CA 1
ATOM 1520 C C . LEU A 1 195 ? -17.950 -0.476 12.268 1.00 96.75 195 LEU A C 1
ATOM 1522 O O . LEU A 1 195 ? -17.705 -1.599 11.828 1.00 96.75 195 LEU A O 1
ATOM 1526 N N . LEU A 1 196 ? -17.547 -0.068 13.461 1.00 96.75 196 LEU A N 1
ATOM 1527 C CA . LEU A 1 196 ? -16.873 -0.860 14.475 1.00 96.75 196 LEU A CA 1
ATOM 1528 C C . LEU A 1 196 ? -17.809 -0.952 15.677 1.00 96.75 196 LEU A C 1
ATOM 1530 O O . LEU A 1 196 ? -18.220 0.084 16.190 1.00 96.75 196 LEU A O 1
ATOM 1534 N N . ARG A 1 197 ? -18.150 -2.155 16.132 1.00 97.25 197 ARG A N 1
ATOM 1535 C CA . ARG A 1 197 ? -19.070 -2.331 17.265 1.00 97.25 197 ARG A CA 1
ATOM 1536 C C . ARG A 1 197 ? -18.336 -2.834 18.487 1.00 97.25 197 ARG A C 1
ATOM 1538 O O . ARG A 1 197 ? -17.522 -3.736 18.360 1.00 97.25 197 ARG A O 1
ATOM 1545 N N . TYR A 1 198 ? -18.645 -2.319 19.666 1.00 98.00 198 TYR A N 1
ATOM 1546 C CA . TYR A 1 198 ? -18.272 -2.998 20.904 1.00 98.00 198 TYR A CA 1
ATOM 1547 C C . TYR A 1 198 ? -19.316 -4.058 21.259 1.00 98.00 198 TYR A C 1
ATOM 1549 O O . TYR A 1 198 ? -20.520 -3.824 21.131 1.00 98.00 198 TYR A O 1
ATOM 1557 N N . GLU A 1 199 ? -18.867 -5.220 21.723 1.00 97.44 199 GLU A N 1
ATOM 1558 C CA . GLU A 1 199 ? -19.746 -6.264 22.244 1.00 97.44 199 GLU A CA 1
ATOM 1559 C C . GLU A 1 199 ? -20.623 -5.714 23.381 1.00 97.44 199 GLU A C 1
ATOM 1561 O O . GLU A 1 199 ? -20.150 -4.990 24.259 1.00 97.44 199 GLU A O 1
ATOM 1566 N N . GLY A 1 200 ? -21.924 -6.013 23.335 1.00 94.38 200 GLY A N 1
ATOM 1567 C CA . GLY A 1 200 ? -22.903 -5.501 24.299 1.00 94.38 200 GLY A CA 1
ATOM 1568 C C . GLY A 1 200 ? -23.206 -4.000 24.187 1.00 94.38 200 GLY A C 1
ATOM 1569 O O . GLY A 1 200 ? -24.017 -3.494 24.964 1.00 94.38 200 GLY A O 1
ATOM 1570 N N . GLY A 1 201 ? -22.599 -3.288 23.231 1.00 91.38 201 GLY A N 1
ATOM 1571 C CA . GLY A 1 201 ? -22.808 -1.859 23.047 1.00 91.38 201 GLY A CA 1
ATOM 1572 C C . GLY A 1 201 ? -24.190 -1.515 22.489 1.00 91.38 201 GLY A C 1
ATOM 1573 O O . GLY A 1 201 ? -24.724 -2.223 21.636 1.00 91.38 201 GLY A O 1
ATOM 1574 N N . LYS A 1 202 ? -24.783 -0.419 22.981 1.00 85.62 202 LYS A N 1
ATOM 1575 C CA . LYS A 1 202 ? -26.168 -0.010 22.649 1.00 85.62 202 LYS A CA 1
ATOM 1576 C C . LYS A 1 202 ? -26.296 1.400 22.065 1.00 85.62 202 LYS A C 1
ATOM 1578 O O . LYS A 1 202 ? -27.407 1.860 21.823 1.00 85.62 202 LYS A O 1
ATOM 1583 N N . GLY A 1 203 ? -25.179 2.095 21.857 1.00 91.00 203 GLY A N 1
ATOM 1584 C CA . GLY A 1 203 ? -25.159 3.452 21.311 1.00 91.00 203 GLY A CA 1
ATOM 1585 C C . GLY A 1 203 ? -24.663 3.498 19.864 1.00 91.00 203 GLY A C 1
ATOM 1586 O O . GLY A 1 203 ? -23.776 2.717 19.511 1.00 91.00 203 GLY A O 1
ATOM 1587 N N . PRO A 1 204 ? -25.169 4.428 19.036 1.00 95.25 204 PRO A N 1
ATOM 1588 C CA . PRO A 1 204 ? -24.609 4.663 17.714 1.00 95.25 204 PRO A CA 1
ATOM 1589 C C . PRO A 1 204 ? -23.234 5.336 17.808 1.00 95.25 204 PRO A C 1
ATOM 1591 O O . PRO A 1 204 ? -22.883 5.975 18.809 1.00 95.25 204 PRO A O 1
ATOM 1594 N N . ALA A 1 205 ? -22.478 5.237 16.716 1.00 95.44 205 ALA A N 1
ATOM 1595 C CA . ALA A 1 205 ? -21.267 6.016 16.525 1.00 95.44 205 ALA A CA 1
ATOM 1596 C C . ALA A 1 205 ? -21.587 7.513 16.460 1.00 95.44 205 ALA A C 1
ATOM 1598 O O . ALA A 1 205 ? -22.665 7.922 16.025 1.00 95.44 205 ALA A O 1
ATOM 1599 N N . SER A 1 206 ? -20.634 8.347 16.883 1.00 94.31 206 SER A N 1
ATOM 1600 C CA . SER A 1 206 ? -20.778 9.798 16.743 1.00 94.31 206 SER A CA 1
ATOM 1601 C C . SER A 1 206 ? -20.875 10.168 15.262 1.00 94.31 206 SER A C 1
ATOM 1603 O O . SER A 1 206 ? -20.090 9.676 14.449 1.00 94.31 206 SER A O 1
ATOM 1605 N N . SER A 1 207 ? -21.784 11.076 14.907 1.00 92.38 207 SER A N 1
ATOM 1606 C CA . SER A 1 207 ? -21.856 11.634 13.550 1.00 92.38 207 SER A CA 1
ATOM 1607 C C . SER A 1 207 ? -20.640 12.508 13.214 1.00 92.38 207 SER A C 1
ATOM 1609 O O . SER A 1 207 ? -20.304 12.689 12.043 1.00 92.38 207 SER A O 1
ATOM 1611 N N . GLN A 1 208 ? -19.933 13.023 14.227 1.00 94.19 208 GLN A N 1
ATOM 1612 C CA . GLN A 1 208 ? -18.718 13.806 14.039 1.00 94.19 208 GLN A CA 1
ATOM 1613 C C . GLN A 1 208 ? -17.515 12.886 13.798 1.00 94.19 208 GLN A C 1
ATOM 1615 O O . GLN A 1 208 ? -17.005 12.226 14.708 1.00 94.19 208 GLN A O 1
ATOM 1620 N N . LEU A 1 209 ? -17.038 12.846 12.554 1.00 95.38 209 LEU A N 1
ATOM 1621 C CA . LEU A 1 209 ? -15.850 12.080 12.184 1.00 95.38 209 LEU A CA 1
ATOM 1622 C C . LEU A 1 209 ? -14.567 12.816 12.610 1.00 95.38 209 LEU A C 1
ATOM 1624 O O . LEU A 1 209 ? -14.496 14.039 12.471 1.00 95.38 209 LEU A O 1
ATOM 1628 N N . PRO A 1 210 ? -13.519 12.100 13.063 1.00 95.81 210 PRO A N 1
ATOM 1629 C CA . PRO A 1 210 ? -12.216 12.702 13.302 1.00 95.81 210 PRO A CA 1
ATOM 1630 C C . PRO A 1 210 ? -11.703 13.316 12.000 1.00 95.81 210 PRO A C 1
ATOM 1632 O O . PRO A 1 210 ? -11.854 12.726 10.923 1.00 95.81 210 PRO A O 1
ATOM 1635 N N . ALA A 1 211 ? -11.088 14.493 12.082 1.00 95.44 211 ALA A N 1
ATOM 1636 C CA . ALA A 1 211 ? -10.490 15.138 10.921 1.00 95.44 211 ALA A CA 1
ATOM 1637 C C . ALA A 1 211 ? -9.249 14.365 10.452 1.00 95.44 211 ALA A C 1
ATOM 1639 O O . ALA A 1 211 ? -8.522 13.777 11.251 1.00 95.44 211 ALA A O 1
ATOM 1640 N N . GLY A 1 212 ? -9.024 14.352 9.139 1.00 95.38 212 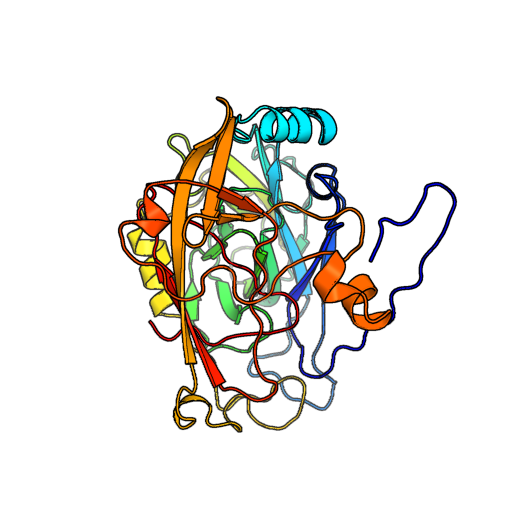GLY A N 1
ATOM 1641 C CA . GLY A 1 212 ? -7.769 13.865 8.583 1.00 95.38 212 GLY A CA 1
ATOM 1642 C C . GLY A 1 212 ? -6.699 14.965 8.621 1.00 95.38 212 GLY A C 1
ATOM 1643 O O . GLY A 1 212 ? -7.043 16.144 8.519 1.00 95.38 212 GLY A O 1
ATOM 1644 N N . PRO A 1 213 ? -5.411 14.613 8.722 1.00 96.06 213 PRO A N 1
ATOM 1645 C CA . PRO A 1 213 ? -4.299 15.549 8.538 1.00 96.06 213 PRO A CA 1
ATOM 1646 C C . PRO A 1 213 ? -4.333 16.303 7.194 1.00 96.06 213 PRO A C 1
ATOM 1648 O O . PRO A 1 213 ? -4.743 15.773 6.156 1.00 96.06 213 PRO A O 1
ATOM 1651 N N . VAL A 1 214 ? -3.828 17.542 7.212 1.00 93.12 214 VAL A N 1
ATOM 1652 C CA . VAL A 1 214 ? -3.769 18.468 6.065 1.00 93.12 214 VAL A CA 1
ATOM 1653 C C . VAL A 1 214 ? -2.321 18.653 5.591 1.00 93.12 214 VAL A C 1
ATOM 1655 O O . VAL A 1 214 ? -1.379 18.589 6.378 1.00 93.12 214 VAL A O 1
ATOM 1658 N N . GLY A 1 215 ? -2.130 18.898 4.291 1.00 92.19 215 GLY A N 1
ATOM 1659 C CA . GLY A 1 215 ? -0.804 19.111 3.694 1.00 92.19 215 GLY A CA 1
ATOM 1660 C C . GLY A 1 215 ? 0.006 17.819 3.563 1.00 92.19 215 GLY A C 1
ATOM 1661 O O . GLY A 1 215 ? -0.547 16.733 3.683 1.00 92.19 215 GLY A O 1
ATOM 1662 N N . TRP A 1 216 ? 1.305 17.908 3.275 1.00 92.94 216 TRP A N 1
ATOM 1663 C CA . TRP A 1 216 ? 2.194 16.741 3.117 1.00 92.94 216 TRP A CA 1
ATOM 1664 C C . TRP A 1 216 ? 3.095 16.485 4.330 1.00 92.94 216 TRP A C 1
ATOM 1666 O O . TRP A 1 216 ? 3.554 15.359 4.516 1.00 92.94 216 TRP A O 1
ATOM 1676 N N . ALA A 1 217 ? 3.302 17.494 5.182 1.00 95.25 217 ALA A N 1
ATOM 1677 C CA . ALA A 1 217 ? 4.234 17.431 6.308 1.00 95.25 217 ALA A CA 1
ATOM 1678 C C . ALA A 1 217 ? 3.927 16.280 7.278 1.00 95.25 217 ALA A C 1
ATOM 1680 O O . ALA A 1 217 ? 4.848 15.608 7.730 1.00 95.25 217 ALA A O 1
ATOM 1681 N N . TRP A 1 218 ? 2.643 15.995 7.533 1.00 95.81 218 TRP A N 1
ATOM 1682 C CA . TRP A 1 218 ? 2.227 14.848 8.349 1.00 95.81 218 TRP A CA 1
ATOM 1683 C C . TRP A 1 218 ? 2.793 13.522 7.823 1.00 95.81 218 TRP A C 1
ATOM 1685 O O . TRP A 1 218 ? 3.401 12.773 8.578 1.00 95.81 218 TRP A O 1
ATOM 1695 N N . SER A 1 219 ? 2.643 13.265 6.520 1.00 95.88 219 SER A N 1
ATOM 1696 C CA . SER A 1 219 ? 3.092 12.024 5.878 1.00 95.88 219 SER A CA 1
ATOM 1697 C C . SER A 1 219 ? 4.610 11.865 5.980 1.00 95.88 219 SER A C 1
ATOM 1699 O O . SER A 1 219 ? 5.101 10.774 6.259 1.00 95.88 219 SER A O 1
ATOM 1701 N N . LEU A 1 220 ? 5.357 12.965 5.811 1.00 94.25 220 LEU A N 1
ATOM 1702 C CA . LEU A 1 220 ? 6.816 12.951 5.936 1.00 94.25 220 LEU A CA 1
ATOM 1703 C C . LEU A 1 220 ? 7.263 12.739 7.388 1.00 94.25 220 LEU A C 1
ATOM 1705 O O . LEU A 1 220 ? 8.181 11.965 7.643 1.00 94.25 220 LEU A O 1
ATOM 1709 N N . ASN A 1 221 ? 6.615 13.403 8.345 1.00 95.75 221 ASN A N 1
ATOM 1710 C CA . ASN A 1 221 ? 6.935 13.249 9.764 1.00 95.75 221 ASN A CA 1
ATOM 1711 C C . ASN A 1 221 ? 6.590 11.846 10.277 1.00 95.75 221 ASN A C 1
ATOM 1713 O O . ASN A 1 221 ? 7.355 11.289 11.059 1.00 95.75 221 ASN A O 1
ATOM 1717 N N . GLN A 1 222 ? 5.493 11.255 9.796 1.00 95.88 222 GLN A N 1
ATOM 1718 C CA . GLN A 1 222 ? 5.144 9.860 10.058 1.00 95.88 222 GLN A CA 1
ATOM 1719 C C . GLN A 1 222 ? 6.237 8.917 9.541 1.00 95.88 222 GLN A C 1
ATOM 1721 O O . GLN A 1 222 ? 6.741 8.092 10.294 1.00 95.88 222 GLN A O 1
ATOM 1726 N N . PHE A 1 223 ? 6.660 9.063 8.283 1.00 93.75 223 PHE A N 1
ATOM 1727 C CA . PHE A 1 223 ? 7.767 8.267 7.749 1.00 93.75 223 PHE A CA 1
ATOM 1728 C C . PHE A 1 223 ? 9.037 8.419 8.603 1.00 93.75 223 PHE A C 1
ATOM 1730 O O . PHE A 1 223 ? 9.660 7.433 8.993 1.00 93.75 223 PHE A O 1
ATOM 1737 N N . ARG A 1 224 ? 9.374 9.656 8.987 1.00 94.12 224 ARG A N 1
ATOM 1738 C CA . ARG A 1 224 ? 10.534 9.952 9.837 1.00 94.12 224 ARG A CA 1
ATOM 1739 C C . ARG A 1 224 ? 10.427 9.406 11.257 1.00 94.12 224 ARG A C 1
ATOM 1741 O O . ARG A 1 224 ? 11.475 9.284 11.890 1.00 94.12 224 ARG A O 1
ATOM 1748 N N . SER A 1 225 ? 9.239 9.081 11.764 1.00 95.31 225 SER A N 1
ATOM 1749 C CA . SER A 1 225 ? 9.071 8.472 13.089 1.00 95.31 225 SER A CA 1
ATOM 1750 C C . SER A 1 225 ? 9.163 6.945 13.063 1.00 95.31 225 SER A C 1
ATOM 1752 O O . SER A 1 225 ? 9.417 6.327 14.098 1.00 95.31 225 SER A O 1
ATOM 1754 N N . PHE A 1 226 ? 9.022 6.316 11.894 1.00 94.88 226 PHE A N 1
ATOM 1755 C CA . PHE A 1 226 ? 9.128 4.868 11.765 1.00 94.88 226 PHE A CA 1
ATOM 1756 C C . PHE A 1 226 ? 10.555 4.383 12.004 1.00 94.88 226 PHE A C 1
ATOM 1758 O O . PHE A 1 226 ? 11.516 4.835 11.383 1.00 94.88 226 PHE A O 1
ATOM 1765 N N . ARG A 1 227 ? 10.703 3.419 12.910 1.00 93.25 227 ARG A N 1
ATOM 1766 C CA . ARG A 1 227 ? 11.974 2.755 13.207 1.00 93.25 227 ARG A CA 1
ATOM 1767 C C . ARG A 1 227 ? 11.717 1.271 13.361 1.00 93.25 227 ARG A C 1
ATOM 1769 O O . ARG A 1 227 ? 10.776 0.888 14.046 1.00 93.25 227 ARG A O 1
ATOM 1776 N N . TRP A 1 228 ? 12.542 0.432 12.748 1.00 92.25 228 TRP A N 1
ATOM 1777 C CA . TRP A 1 228 ? 12.475 -1.007 12.992 1.00 92.25 228 TRP A CA 1
ATOM 1778 C C . TRP A 1 228 ? 12.959 -1.324 14.406 1.00 92.25 228 TRP A C 1
ATOM 1780 O O . TRP A 1 228 ? 13.925 -0.732 14.890 1.00 92.25 228 TRP A O 1
ATOM 1790 N N . ASN A 1 229 ? 12.302 -2.277 15.064 1.00 93.19 229 ASN A N 1
ATOM 1791 C CA . ASN A 1 229 ? 12.757 -2.784 16.350 1.00 93.19 229 ASN A CA 1
ATOM 1792 C C . ASN A 1 229 ? 13.863 -3.823 16.129 1.00 93.19 229 ASN A C 1
ATOM 1794 O O . ASN A 1 229 ? 13.607 -5.021 15.991 1.00 93.19 229 ASN A O 1
ATOM 1798 N N . LEU A 1 230 ? 15.107 -3.356 16.103 1.00 91.94 230 LEU A N 1
ATOM 1799 C CA . LEU A 1 230 ? 16.269 -4.190 15.800 1.00 91.94 230 LEU A CA 1
ATOM 1800 C C . LEU A 1 230 ? 16.550 -5.283 16.848 1.00 91.94 230 LEU A C 1
ATOM 1802 O O . LEU A 1 230 ? 17.285 -6.218 16.540 1.00 91.94 230 LEU A O 1
ATOM 1806 N N . THR A 1 231 ? 15.976 -5.206 18.052 1.00 92.12 231 THR A N 1
ATOM 1807 C CA . THR A 1 231 ? 16.176 -6.217 19.106 1.00 92.12 231 THR A CA 1
ATOM 1808 C C . THR A 1 231 ? 15.105 -7.307 19.106 1.00 92.12 231 THR A C 1
ATOM 1810 O O . THR A 1 231 ? 15.357 -8.400 19.606 1.00 92.12 231 THR A O 1
ATOM 1813 N N . SER A 1 232 ? 13.931 -7.052 18.522 1.00 90.44 232 SER A N 1
ATOM 1814 C CA . SER A 1 232 ? 12.866 -8.058 18.410 1.00 90.44 232 SER A CA 1
ATOM 1815 C C . SER A 1 232 ? 13.193 -9.156 17.396 1.00 90.44 232 SER A C 1
ATOM 1817 O O . SER A 1 232 ? 13.824 -8.887 16.371 1.00 90.44 232 SER A O 1
ATOM 1819 N N . SER A 1 233 ? 12.733 -10.379 17.672 1.00 88.44 233 SER A N 1
ATOM 1820 C CA . SER A 1 233 ? 12.736 -11.497 16.722 1.00 88.44 233 SER A CA 1
ATOM 1821 C C . SER A 1 233 ? 11.928 -11.166 15.463 1.00 88.44 233 SER A C 1
ATOM 1823 O O . SER A 1 233 ? 11.071 -10.291 15.487 1.00 88.44 233 SER A O 1
ATOM 1825 N N . ALA A 1 234 ? 12.189 -11.870 14.364 1.00 85.50 234 ALA A N 1
ATOM 1826 C CA . ALA A 1 234 ? 11.448 -11.731 13.107 1.00 85.50 234 ALA A CA 1
ATOM 1827 C C . ALA A 1 234 ? 10.676 -13.028 12.800 1.00 85.50 234 ALA A C 1
ATOM 1829 O O . ALA A 1 234 ? 10.073 -13.637 13.678 1.00 85.50 234 ALA A O 1
ATOM 1830 N N . ALA A 1 235 ? 10.760 -13.531 11.567 1.00 84.81 235 ALA A N 1
ATOM 1831 C CA . ALA A 1 235 ? 10.328 -14.886 11.214 1.00 84.81 235 ALA A CA 1
ATOM 1832 C C . ALA A 1 235 ? 11.124 -16.011 11.906 1.00 84.81 235 ALA A C 1
ATOM 1834 O O . ALA A 1 235 ? 10.740 -17.182 11.843 1.00 84.81 235 ALA A O 1
ATOM 1835 N N . ARG A 1 236 ? 12.250 -15.672 12.543 1.00 85.38 236 ARG A N 1
ATOM 1836 C CA . ARG A 1 236 ? 13.123 -16.568 13.311 1.00 85.38 236 ARG A CA 1
ATOM 1837 C C . ARG A 1 236 ? 13.407 -15.950 14.685 1.00 85.38 236 ARG A C 1
ATOM 1839 O O . ARG A 1 236 ? 13.267 -14.734 14.815 1.00 85.38 236 ARG A O 1
ATOM 1846 N N . PRO A 1 237 ? 13.859 -16.742 15.677 1.00 84.06 237 PRO A N 1
ATOM 1847 C CA . PRO A 1 237 ? 14.211 -16.220 17.000 1.00 84.06 237 PRO A CA 1
ATOM 1848 C C . PRO A 1 237 ? 15.282 -15.121 16.964 1.00 84.06 237 PRO A C 1
ATOM 1850 O O . PRO A 1 237 ? 15.293 -14.249 17.829 1.00 84.06 237 PRO A O 1
ATOM 1853 N N . ASN A 1 238 ? 16.154 -15.136 15.952 1.00 86.88 238 ASN A N 1
ATOM 1854 C CA . ASN A 1 238 ? 17.201 -14.136 15.775 1.00 86.88 238 ASN A CA 1
ATOM 1855 C C . ASN A 1 238 ? 16.606 -12.719 15.640 1.00 86.88 238 ASN A C 1
ATOM 1857 O O . ASN A 1 238 ? 15.659 -12.535 14.866 1.00 86.88 238 ASN A O 1
ATOM 1861 N N . PRO A 1 239 ? 17.174 -11.721 16.340 1.00 88.94 239 PRO A N 1
ATOM 1862 C CA . PRO A 1 239 ? 16.764 -10.329 16.205 1.00 88.94 239 PRO A CA 1
ATOM 1863 C C . PRO A 1 239 ? 16.802 -9.799 14.764 1.00 88.94 239 PRO A C 1
ATOM 1865 O O . PRO A 1 239 ? 17.700 -10.127 13.988 1.00 88.94 239 PRO A O 1
ATOM 1868 N N . GLN A 1 240 ? 15.885 -8.888 14.422 1.00 88.88 240 GLN A N 1
ATOM 1869 C CA . GLN A 1 240 ? 15.871 -8.185 13.127 1.00 88.88 240 GLN A CA 1
ATOM 1870 C C . GLN A 1 240 ? 17.198 -7.460 12.839 1.00 88.88 240 GLN A C 1
ATOM 1872 O O . GLN A 1 240 ? 17.619 -7.351 11.689 1.00 88.88 240 GLN A O 1
ATOM 1877 N N . GLY A 1 241 ? 17.878 -6.989 13.886 1.00 85.69 241 GLY A N 1
ATOM 1878 C CA . GLY A 1 241 ? 19.175 -6.321 13.822 1.00 85.69 241 GLY A CA 1
ATOM 1879 C C . GLY A 1 241 ? 20.391 -7.244 13.829 1.00 85.69 241 GLY A C 1
ATOM 1880 O O . GLY A 1 241 ? 21.506 -6.729 13.866 1.00 85.69 241 GLY A O 1
ATOM 1881 N N . SER A 1 242 ? 20.224 -8.576 13.798 1.00 85.75 242 SER A N 1
ATOM 1882 C CA . SER A 1 242 ? 21.359 -9.516 13.767 1.00 85.75 242 SER A CA 1
ATOM 1883 C C . SER A 1 242 ? 22.271 -9.317 12.555 1.00 85.75 242 SER A C 1
ATOM 1885 O O . SER A 1 242 ? 23.448 -9.664 12.608 1.00 85.75 242 SER A O 1
ATOM 1887 N N . TYR A 1 243 ? 21.744 -8.746 11.472 1.00 80.06 243 TYR A N 1
ATOM 1888 C CA . TYR A 1 243 ? 22.520 -8.370 10.300 1.00 80.06 243 TYR A CA 1
ATOM 1889 C C . TYR A 1 243 ? 22.736 -6.856 10.285 1.00 80.06 243 TYR A C 1
ATOM 1891 O O . TYR A 1 243 ? 21.801 -6.070 10.128 1.00 80.06 243 TYR A O 1
ATOM 1899 N N . HIS A 1 244 ? 23.991 -6.434 10.432 1.00 83.00 244 HIS A N 1
ATOM 1900 C CA . HIS A 1 244 ? 24.378 -5.023 10.459 1.00 83.00 244 HIS A CA 1
ATOM 1901 C C . HIS A 1 244 ? 24.509 -4.439 9.045 1.00 83.00 244 HIS A C 1
ATOM 1903 O O . HIS A 1 244 ? 25.596 -4.032 8.640 1.00 83.00 244 HIS A O 1
ATOM 1909 N N . TYR A 1 245 ? 23.406 -4.385 8.293 1.00 81.38 245 TYR A N 1
ATOM 1910 C CA . TYR A 1 245 ? 23.399 -3.918 6.898 1.00 81.38 245 TYR A CA 1
ATOM 1911 C C . TYR A 1 245 ? 23.991 -2.511 6.717 1.00 81.38 245 TYR A C 1
ATOM 1913 O O . TYR A 1 245 ? 24.658 -2.260 5.722 1.00 81.38 245 TYR A O 1
ATOM 1921 N N . GLY A 1 246 ? 23.849 -1.624 7.708 1.00 79.56 246 GLY A N 1
ATOM 1922 C CA . GLY A 1 246 ? 24.451 -0.283 7.676 1.00 79.56 246 GLY A CA 1
ATOM 1923 C C . GLY A 1 246 ? 25.986 -0.248 7.735 1.00 79.56 246 GLY A C 1
ATOM 1924 O O . GLY A 1 246 ? 26.567 0.812 7.546 1.00 79.56 246 GLY A O 1
ATOM 1925 N N . LYS A 1 247 ? 26.653 -1.380 8.004 1.00 85.06 247 LYS A N 1
ATOM 1926 C CA . LYS A 1 247 ? 28.121 -1.510 7.949 1.00 85.06 247 LYS A CA 1
ATOM 1927 C C . LYS A 1 247 ? 28.618 -2.079 6.616 1.00 85.06 247 LYS A C 1
ATOM 1929 O O . LYS A 1 247 ? 29.823 -2.215 6.432 1.00 85.06 247 LYS A O 1
ATOM 1934 N N . ILE A 1 248 ? 27.712 -2.476 5.722 1.00 86.81 248 ILE A N 1
ATOM 1935 C CA . ILE A 1 248 ? 28.074 -3.043 4.425 1.00 86.81 248 ILE A CA 1
ATOM 1936 C C . ILE A 1 248 ? 28.332 -1.889 3.461 1.00 86.81 248 ILE A C 1
ATOM 1938 O O . ILE A 1 248 ? 27.479 -1.022 3.279 1.00 86.81 248 ILE A O 1
ATOM 1942 N N . ASN A 1 249 ? 29.505 -1.890 2.828 1.00 90.38 249 ASN A N 1
ATOM 1943 C CA . ASN A 1 249 ? 29.842 -0.883 1.829 1.00 90.38 249 ASN A CA 1
ATOM 1944 C C . ASN A 1 249 ? 28.871 -0.960 0.647 1.00 90.38 249 ASN A C 1
ATOM 1946 O O . ASN A 1 249 ? 28.628 -2.037 0.094 1.00 90.38 249 ASN A O 1
ATOM 1950 N N . ILE A 1 250 ? 28.352 0.197 0.239 1.00 91.94 250 ILE A N 1
ATOM 1951 C CA . ILE A 1 250 ? 27.548 0.319 -0.975 1.00 91.94 250 ILE A CA 1
ATOM 1952 C C . ILE A 1 250 ? 28.453 0.013 -2.171 1.00 91.94 250 ILE A C 1
ATOM 1954 O O . ILE A 1 250 ? 29.497 0.631 -2.363 1.00 91.94 250 ILE A O 1
ATOM 1958 N N . THR A 1 251 ? 28.049 -0.972 -2.967 1.00 92.31 251 THR A N 1
ATOM 1959 C CA . THR A 1 251 ? 28.802 -1.453 -4.140 1.00 92.31 251 THR A CA 1
ATOM 1960 C C . THR A 1 251 ? 28.349 -0.804 -5.445 1.00 92.31 251 THR A C 1
ATOM 1962 O O . THR A 1 251 ? 29.086 -0.814 -6.427 1.00 92.31 251 THR A O 1
ATOM 1965 N N . ARG A 1 252 ? 27.130 -0.253 -5.474 1.00 90.75 252 ARG A N 1
ATOM 1966 C CA . ARG A 1 252 ? 26.565 0.488 -6.606 1.00 90.75 252 ARG A CA 1
ATOM 1967 C C . ARG A 1 252 ? 25.435 1.384 -6.117 1.00 90.75 252 ARG A C 1
ATOM 1969 O O . ARG A 1 252 ? 24.559 0.908 -5.397 1.00 90.75 252 ARG A O 1
ATOM 1976 N N . THR A 1 253 ? 25.419 2.625 -6.584 1.00 92.06 253 THR A N 1
ATOM 1977 C CA . THR A 1 253 ? 24.271 3.526 -6.449 1.00 92.06 253 THR A CA 1
ATOM 1978 C C . THR A 1 253 ? 23.548 3.619 -7.790 1.00 92.06 253 THR A C 1
ATOM 1980 O O . THR A 1 253 ? 24.176 3.773 -8.841 1.00 92.06 253 THR A O 1
ATOM 1983 N N . ILE A 1 254 ? 22.226 3.489 -7.750 1.00 92.38 254 ILE A N 1
ATOM 1984 C CA . ILE A 1 254 ? 21.326 3.607 -8.896 1.00 92.38 254 ILE A CA 1
ATOM 1985 C C . ILE A 1 254 ? 20.420 4.799 -8.637 1.00 92.38 254 ILE A C 1
ATOM 1987 O O . ILE A 1 254 ? 19.678 4.813 -7.655 1.00 92.38 254 ILE A O 1
ATOM 1991 N N . LYS A 1 255 ? 20.442 5.783 -9.529 1.00 93.19 255 LYS A N 1
ATOM 1992 C CA . LYS A 1 255 ? 19.542 6.929 -9.473 1.00 93.19 255 LYS A CA 1
ATOM 1993 C C . LYS A 1 255 ? 18.374 6.710 -10.428 1.00 93.19 255 LYS A C 1
ATOM 1995 O O . LYS A 1 255 ? 18.568 6.551 -11.630 1.00 93.19 255 LYS A O 1
ATOM 2000 N N . LEU A 1 256 ? 17.156 6.722 -9.895 1.00 93.44 256 LEU A N 1
ATOM 2001 C CA . LEU A 1 256 ? 15.908 6.602 -10.644 1.00 93.44 256 LEU A CA 1
ATOM 2002 C C . LEU A 1 256 ? 15.175 7.947 -10.640 1.00 93.44 256 LEU A C 1
ATOM 2004 O O . LEU A 1 256 ? 14.538 8.322 -9.656 1.00 93.44 256 LEU A O 1
ATOM 2008 N N . VAL A 1 257 ? 15.281 8.676 -11.749 1.00 94.19 257 VAL A N 1
ATOM 2009 C CA . VAL A 1 257 ? 14.654 9.985 -11.956 1.00 94.19 257 VAL A CA 1
ATOM 2010 C C . VAL A 1 257 ? 13.306 9.812 -12.639 1.00 94.19 257 VAL A C 1
ATOM 2012 O O . VAL A 1 257 ? 13.220 9.281 -13.748 1.00 94.19 257 VAL A O 1
ATOM 2015 N N . ASN A 1 258 ? 12.258 10.303 -11.987 1.00 93.56 258 ASN A N 1
ATOM 2016 C CA . ASN A 1 258 ? 10.913 10.337 -12.539 1.00 93.56 258 ASN A CA 1
ATOM 2017 C C . ASN A 1 258 ? 10.746 11.461 -13.544 1.00 93.56 258 ASN A C 1
ATOM 2019 O O . ASN A 1 258 ? 11.095 12.610 -13.275 1.00 93.56 258 ASN A O 1
ATOM 2023 N N . THR A 1 259 ? 10.137 11.119 -14.671 1.00 91.88 259 THR A N 1
ATOM 2024 C CA . THR A 1 259 ? 9.781 12.064 -15.725 1.00 91.88 259 THR A CA 1
ATOM 2025 C C . THR A 1 259 ? 8.410 11.724 -16.289 1.00 91.88 259 THR A C 1
ATOM 2027 O O . THR A 1 259 ? 8.035 10.551 -16.393 1.00 91.88 259 THR A O 1
ATOM 2030 N N . GLN A 1 260 ? 7.655 12.747 -16.678 1.00 92.50 260 GLN A N 1
ATOM 2031 C CA . GLN A 1 260 ? 6.462 12.591 -17.503 1.00 92.50 260 GLN A CA 1
ATOM 2032 C C . GLN A 1 260 ? 6.581 13.409 -18.791 1.00 92.50 260 GLN A C 1
ATOM 2034 O O . GLN A 1 260 ? 7.185 14.479 -18.823 1.00 92.50 260 GLN A O 1
ATOM 2039 N N . GLY A 1 261 ? 5.954 12.935 -19.861 1.00 93.00 261 GLY A N 1
ATOM 2040 C CA . GLY A 1 261 ? 5.992 13.616 -21.150 1.00 93.00 261 GLY A CA 1
ATOM 2041 C C . GLY A 1 261 ? 5.036 13.002 -22.157 1.00 93.00 261 GLY A C 1
ATOM 2042 O O . GLY A 1 261 ? 4.311 12.057 -21.849 1.00 93.00 261 GLY A O 1
ATOM 2043 N N . LYS A 1 262 ? 5.010 13.553 -23.371 1.00 94.88 262 LYS A N 1
ATOM 2044 C CA . LYS A 1 262 ? 4.240 12.984 -24.480 1.00 94.88 262 LYS A CA 1
ATOM 2045 C C . LYS A 1 262 ? 5.171 12.320 -25.484 1.00 94.88 262 LYS A C 1
ATOM 2047 O O . LYS A 1 262 ? 6.138 12.936 -25.912 1.00 94.88 262 LYS A O 1
ATOM 2052 N N . VAL A 1 263 ? 4.821 11.106 -25.894 1.00 95.94 263 VAL A N 1
ATOM 2053 C CA . VAL A 1 263 ? 5.430 10.396 -27.026 1.00 95.94 263 VAL A CA 1
ATOM 2054 C C . VAL A 1 263 ? 4.293 10.014 -27.964 1.00 95.94 263 VAL A C 1
ATOM 2056 O O . VAL A 1 263 ? 3.298 9.444 -27.510 1.00 95.94 263 VAL A O 1
ATOM 2059 N N . ASP A 1 264 ? 4.382 10.419 -29.231 1.00 94.56 264 ASP A N 1
ATOM 2060 C CA . ASP A 1 264 ? 3.333 10.227 -30.246 1.00 94.56 264 ASP A CA 1
ATOM 2061 C C . ASP A 1 264 ? 1.944 10.700 -29.779 1.00 94.56 264 ASP A C 1
ATOM 2063 O O . ASP A 1 264 ? 0.926 10.020 -29.910 1.00 94.56 264 ASP A O 1
ATOM 2067 N N . GLY A 1 265 ? 1.911 11.868 -29.128 1.00 94.81 265 GLY A N 1
ATOM 2068 C CA . GLY A 1 265 ? 0.690 12.477 -28.592 1.00 94.81 265 GLY A CA 1
ATOM 2069 C C . GLY A 1 265 ? 0.135 11.835 -27.311 1.00 94.81 265 GLY A C 1
ATOM 2070 O O . GLY A 1 265 ? -0.770 12.408 -26.702 1.00 94.81 265 GLY A O 1
ATOM 2071 N N . LYS A 1 266 ? 0.688 10.706 -26.849 1.00 96.69 266 LYS A N 1
ATOM 2072 C CA . LYS A 1 266 ? 0.236 9.984 -25.649 1.00 96.69 266 LYS A CA 1
ATOM 2073 C C . LYS A 1 266 ? 1.076 10.342 -24.428 1.00 96.69 266 LYS A C 1
ATOM 2075 O O . LYS A 1 266 ? 2.301 10.345 -24.506 1.00 96.69 266 LYS A O 1
ATOM 2080 N N . LEU A 1 267 ? 0.426 10.598 -23.289 1.00 95.69 267 LEU A N 1
ATOM 2081 C CA . LEU A 1 267 ? 1.116 10.758 -22.005 1.00 95.69 267 LEU A CA 1
ATOM 2082 C C . LEU A 1 267 ? 1.857 9.468 -21.634 1.00 95.69 267 LEU A C 1
ATOM 2084 O O . LEU A 1 267 ? 1.282 8.380 -21.680 1.00 95.69 267 LEU A O 1
ATOM 2088 N N . ARG A 1 268 ? 3.112 9.615 -21.222 1.00 95.25 268 ARG A N 1
ATOM 2089 C CA . ARG A 1 268 ? 3.989 8.554 -20.738 1.00 95.25 268 ARG A CA 1
ATOM 2090 C C . ARG A 1 268 ? 4.652 8.989 -19.440 1.00 95.25 268 ARG A C 1
ATOM 2092 O O . ARG A 1 268 ? 4.949 10.168 -19.250 1.00 95.25 268 ARG A O 1
ATOM 2099 N N . TYR A 1 269 ? 4.895 8.002 -18.590 1.00 94.12 269 TYR A N 1
ATOM 2100 C CA . TYR A 1 269 ? 5.766 8.111 -17.429 1.00 94.12 269 TYR A CA 1
ATOM 2101 C C . TYR A 1 269 ? 7.025 7.305 -17.709 1.00 94.12 269 TYR A C 1
ATOM 2103 O O . TYR A 1 269 ? 6.960 6.259 -18.366 1.00 94.12 269 TYR A O 1
ATOM 2111 N N . ALA A 1 270 ? 8.154 7.812 -17.243 1.00 94.06 270 ALA A N 1
ATOM 2112 C CA . ALA A 1 270 ? 9.453 7.245 -17.522 1.00 94.06 270 ALA A CA 1
ATOM 2113 C C . ALA A 1 270 ? 10.377 7.348 -16.311 1.00 94.06 270 ALA A C 1
ATOM 2115 O O . ALA A 1 270 ? 10.338 8.319 -15.550 1.00 94.06 270 ALA A O 1
ATOM 2116 N N . LEU A 1 271 ? 11.233 6.338 -16.188 1.00 93.38 271 LEU A N 1
ATOM 2117 C CA . LEU A 1 271 ? 12.366 6.311 -15.281 1.00 93.38 271 LEU A CA 1
ATOM 2118 C C . LEU A 1 271 ? 13.626 6.536 -16.097 1.00 93.38 271 LEU A C 1
ATOM 2120 O O . LEU A 1 271 ? 13.857 5.831 -17.075 1.00 93.38 271 LEU A O 1
ATOM 2124 N N . ASN A 1 272 ? 14.443 7.512 -15.709 1.00 93.56 272 ASN A N 1
ATOM 2125 C CA . ASN A 1 272 ? 15.707 7.810 -16.390 1.00 93.56 272 ASN A CA 1
ATOM 2126 C C . ASN A 1 272 ? 15.535 8.098 -17.897 1.00 93.56 272 ASN A C 1
ATOM 2128 O O . ASN A 1 272 ? 16.399 7.754 -18.698 1.00 93.56 272 ASN A O 1
ATOM 2132 N N . GLY A 1 273 ? 14.401 8.696 -18.288 1.00 92.31 273 GLY A N 1
ATOM 2133 C CA . GLY A 1 273 ? 14.059 8.956 -19.693 1.00 92.31 273 GLY A CA 1
ATOM 2134 C C . GLY A 1 273 ? 13.519 7.745 -20.465 1.00 92.31 273 GLY A C 1
ATOM 2135 O O . GLY A 1 273 ? 13.248 7.854 -21.659 1.00 92.31 273 GLY A O 1
ATOM 2136 N N . ILE A 1 274 ? 13.315 6.596 -19.813 1.00 94.19 274 ILE A N 1
ATOM 2137 C CA . ILE A 1 274 ? 12.781 5.384 -20.442 1.00 94.19 274 ILE A CA 1
ATOM 2138 C C . ILE A 1 274 ? 11.386 5.067 -19.901 1.00 94.19 274 ILE A C 1
ATOM 2140 O O . ILE A 1 274 ? 11.184 4.841 -18.707 1.00 94.19 274 ILE A O 1
ATOM 2144 N N . SER A 1 275 ? 10.402 5.032 -20.797 1.00 95.19 275 SER A N 1
ATOM 2145 C CA . SER A 1 275 ? 9.063 4.520 -20.524 1.00 95.19 275 SER A CA 1
ATOM 2146 C C . SER A 1 275 ? 9.041 3.029 -20.838 1.00 95.19 275 SER A C 1
ATOM 2148 O O . SER A 1 275 ? 9.048 2.636 -22.006 1.00 95.19 275 SER A O 1
ATOM 2150 N N . HIS A 1 276 ? 9.051 2.207 -19.786 1.00 94.81 276 HIS A N 1
ATOM 2151 C CA . HIS A 1 276 ? 9.084 0.754 -19.918 1.00 94.81 276 HIS A CA 1
ATOM 2152 C C . HIS A 1 276 ? 7.900 0.239 -20.749 1.00 94.81 276 HIS A C 1
ATOM 2154 O O . HIS A 1 276 ? 6.756 0.656 -20.550 1.00 94.81 276 HIS A O 1
ATOM 2160 N N . THR A 1 277 ? 8.174 -0.711 -21.641 1.00 93.06 277 THR A N 1
ATOM 2161 C CA . THR A 1 277 ? 7.151 -1.509 -22.320 1.00 93.06 277 THR A CA 1
ATOM 2162 C C . THR A 1 277 ? 7.398 -2.990 -22.078 1.00 93.06 277 THR A C 1
ATOM 2164 O O . THR A 1 277 ? 8.533 -3.458 -22.182 1.00 93.06 277 THR A O 1
ATOM 2167 N N . ASP A 1 278 ? 6.321 -3.720 -21.790 1.00 91.25 278 ASP A N 1
ATOM 2168 C CA . ASP A 1 278 ? 6.365 -5.175 -21.714 1.00 91.25 278 ASP A CA 1
ATOM 2169 C C . ASP A 1 278 ? 6.688 -5.771 -23.090 1.00 91.25 278 ASP A C 1
ATOM 2171 O O . ASP A 1 278 ? 6.327 -5.220 -24.136 1.00 91.25 278 ASP A O 1
ATOM 2175 N N . LEU A 1 279 ? 7.362 -6.918 -23.068 1.00 91.62 279 LEU A N 1
ATOM 2176 C CA . LEU A 1 279 ? 7.737 -7.694 -24.245 1.00 91.62 279 LEU A CA 1
ATOM 2177 C C . LEU A 1 279 ? 6.779 -8.863 -24.449 1.00 91.62 279 LEU A C 1
ATOM 2179 O O . LEU A 1 279 ? 6.203 -9.378 -23.491 1.00 91.62 279 LEU A O 1
ATOM 2183 N N . GLU A 1 280 ? 6.677 -9.335 -25.692 1.00 92.06 280 GLU A N 1
ATOM 2184 C CA . GLU A 1 280 ? 5.920 -10.549 -26.014 1.00 92.06 280 GLU A CA 1
ATOM 2185 C C . GLU A 1 280 ? 6.483 -11.772 -25.274 1.00 92.06 280 GLU A C 1
ATOM 2187 O O . GLU A 1 280 ? 5.734 -12.568 -24.710 1.00 92.06 280 GLU A O 1
ATOM 2192 N N . THR A 1 281 ? 7.814 -11.886 -25.208 1.00 94.38 281 THR A N 1
ATOM 2193 C CA . THR A 1 281 ? 8.493 -12.916 -24.415 1.00 94.38 281 THR A CA 1
ATOM 2194 C C . THR A 1 281 ? 8.866 -12.363 -23.033 1.00 94.38 281 THR A C 1
ATOM 2196 O O . THR A 1 281 ? 9.655 -11.419 -22.952 1.00 94.38 281 THR A O 1
ATOM 2199 N N . PRO A 1 282 ? 8.373 -12.950 -21.923 1.00 94.06 282 PRO A N 1
ATOM 2200 C CA . PRO A 1 282 ? 8.726 -12.509 -20.576 1.00 94.06 282 PRO A CA 1
ATOM 2201 C C . PRO A 1 282 ? 10.233 -12.581 -20.303 1.00 94.06 282 PRO A C 1
ATOM 2203 O O . PRO A 1 282 ? 10.856 -13.607 -20.576 1.00 94.06 282 PRO A O 1
ATOM 2206 N N . LEU A 1 283 ? 10.786 -11.552 -19.648 1.00 94.19 283 LEU A N 1
ATOM 2207 C CA . LEU A 1 283 ? 12.230 -11.411 -19.382 1.00 94.19 283 LEU A CA 1
ATOM 2208 C C . LEU A 1 283 ? 12.872 -12.689 -18.818 1.00 94.19 283 LEU A C 1
ATOM 2210 O O . LEU A 1 283 ? 13.856 -13.182 -19.356 1.00 94.19 283 LEU A O 1
ATOM 2214 N N . LYS A 1 284 ? 12.269 -13.282 -17.778 1.00 93.19 284 LYS A N 1
ATOM 2215 C CA . LYS A 1 284 ? 12.787 -14.509 -17.149 1.00 93.19 284 LYS A CA 1
ATOM 2216 C C . LYS A 1 284 ? 12.729 -15.750 -18.041 1.00 93.19 284 LYS A C 1
ATOM 2218 O O . LYS A 1 284 ? 13.559 -16.633 -17.874 1.00 93.19 284 LYS A O 1
ATOM 2223 N N . LEU A 1 285 ? 11.778 -15.827 -18.974 1.00 95.00 285 LEU A N 1
ATOM 2224 C CA . LEU A 1 285 ? 11.746 -16.917 -19.952 1.00 95.00 285 LEU A CA 1
ATOM 2225 C C . LEU A 1 285 ? 12.812 -16.704 -21.028 1.00 95.00 285 LEU A C 1
ATOM 2227 O O . LEU A 1 285 ? 13.506 -17.652 -21.379 1.00 95.00 285 LEU A O 1
ATOM 2231 N N . ALA A 1 286 ? 12.998 -15.465 -21.491 1.00 95.31 286 ALA A N 1
ATOM 2232 C CA . ALA A 1 286 ? 14.066 -15.137 -22.431 1.00 95.31 286 ALA A CA 1
ATOM 2233 C C . ALA A 1 286 ? 15.460 -15.441 -21.849 1.00 95.31 286 ALA A C 1
ATOM 2235 O O . ALA A 1 286 ? 16.294 -16.019 -22.543 1.00 95.31 286 ALA A O 1
ATOM 2236 N N . GLU A 1 287 ? 15.691 -15.122 -20.569 1.00 94.50 287 GLU A N 1
ATOM 2237 C CA . GLU A 1 287 ? 16.902 -15.524 -19.837 1.00 94.50 287 GLU A CA 1
ATOM 2238 C C . GLU A 1 287 ? 17.036 -17.052 -19.752 1.00 94.50 287 GLU A C 1
ATOM 2240 O O . GLU A 1 287 ? 18.075 -17.593 -20.118 1.00 94.50 287 GLU A O 1
ATOM 2245 N N . TYR A 1 288 ? 15.984 -17.754 -19.311 1.00 95.81 288 TYR A N 1
ATOM 2246 C CA . TYR A 1 288 ? 16.004 -19.209 -19.118 1.00 95.81 288 TYR A CA 1
ATOM 2247 C C . TYR A 1 288 ? 16.347 -19.983 -20.399 1.00 95.81 288 TYR A C 1
ATOM 2249 O O . TYR A 1 288 ? 17.107 -20.946 -20.351 1.00 95.81 288 TYR A O 1
ATOM 2257 N N . PHE A 1 289 ? 15.820 -19.547 -21.545 1.00 96.12 289 PHE A N 1
ATOM 2258 C CA . PHE A 1 289 ? 16.076 -20.176 -22.843 1.00 96.12 289 PHE A CA 1
ATOM 2259 C C . PHE A 1 289 ? 17.306 -19.612 -23.580 1.00 96.12 289 PHE A C 1
ATOM 2261 O O . PHE A 1 289 ? 17.543 -19.985 -24.726 1.00 96.12 289 PHE A O 1
ATOM 2268 N N . GLY A 1 290 ? 18.092 -18.720 -22.961 1.00 95.88 290 GLY A N 1
ATOM 2269 C CA . GLY A 1 290 ? 19.332 -18.200 -23.551 1.00 95.88 290 GLY A CA 1
ATOM 2270 C C . GLY A 1 290 ? 19.126 -17.285 -24.764 1.00 95.88 290 GLY A C 1
ATOM 2271 O O . GLY A 1 290 ? 19.981 -17.220 -25.644 1.00 95.88 290 GLY A O 1
ATOM 2272 N N . ILE A 1 291 ? 17.990 -16.585 -24.836 1.00 95.69 291 ILE A N 1
ATOM 2273 C CA . ILE A 1 291 ? 17.640 -15.682 -25.947 1.00 95.69 291 ILE A CA 1
ATOM 2274 C C . ILE A 1 291 ? 17.503 -14.217 -25.513 1.00 95.69 291 ILE A C 1
ATOM 2276 O O . ILE A 1 291 ? 16.974 -13.411 -26.274 1.00 95.69 291 ILE A O 1
ATOM 2280 N N . ALA A 1 292 ? 17.965 -13.857 -24.311 1.00 93.88 292 ALA A N 1
ATOM 2281 C CA . ALA A 1 292 ? 17.846 -12.503 -23.763 1.00 93.88 292 ALA A CA 1
ATOM 2282 C C . ALA A 1 292 ? 18.350 -11.423 -24.738 1.00 93.88 292 ALA A C 1
ATOM 2284 O O . ALA A 1 292 ? 17.593 -10.507 -25.046 1.00 93.88 292 ALA A O 1
ATOM 2285 N N . ASP A 1 293 ? 19.537 -11.605 -25.328 1.00 92.38 293 ASP A N 1
ATOM 2286 C CA . ASP A 1 293 ? 20.154 -10.644 -26.262 1.00 92.38 293 ASP A CA 1
ATOM 2287 C C . ASP A 1 293 ? 19.356 -10.429 -27.561 1.00 92.38 293 ASP A C 1
ATOM 2289 O O . ASP A 1 293 ? 19.573 -9.452 -28.279 1.00 92.38 293 ASP A O 1
ATOM 2293 N N . LYS A 1 294 ? 18.417 -11.333 -27.873 1.00 91.94 294 LYS A N 1
ATOM 2294 C CA . LYS A 1 294 ? 17.495 -11.211 -29.013 1.00 91.94 294 LYS A CA 1
ATOM 2295 C C . LYS A 1 294 ? 16.195 -10.493 -28.645 1.00 91.94 294 LYS A C 1
ATOM 2297 O O . LYS A 1 294 ? 15.462 -10.082 -29.538 1.00 91.94 294 LYS A O 1
ATOM 2302 N N . VAL A 1 295 ? 15.887 -10.389 -27.353 1.00 91.69 295 VAL A N 1
ATOM 2303 C CA . VAL A 1 295 ? 14.588 -9.939 -26.834 1.00 91.69 295 VAL A CA 1
ATOM 2304 C C . VAL A 1 295 ? 14.703 -8.570 -26.163 1.00 91.69 295 VAL A C 1
ATOM 2306 O O . VAL A 1 295 ? 13.832 -7.725 -26.353 1.00 91.69 295 VAL A O 1
ATOM 2309 N N . PHE A 1 296 ? 15.770 -8.315 -25.401 1.00 92.50 296 PHE A N 1
ATOM 2310 C CA . PHE A 1 296 ? 16.001 -7.039 -24.724 1.00 92.50 296 PHE A CA 1
ATOM 2311 C C . PHE A 1 296 ? 17.491 -6.764 -24.494 1.00 92.50 296 PHE A C 1
ATOM 2313 O O . PHE A 1 296 ? 18.341 -7.631 -24.670 1.00 92.50 296 PHE A O 1
ATOM 2320 N N . LYS A 1 297 ? 17.807 -5.534 -24.077 1.00 90.31 297 LYS A N 1
ATOM 2321 C CA . LYS A 1 297 ? 19.158 -5.126 -23.679 1.00 90.31 297 LYS A CA 1
ATOM 2322 C C . LYS A 1 297 ? 19.197 -4.821 -22.188 1.00 90.31 297 LYS A C 1
ATOM 2324 O O . LYS A 1 297 ? 18.285 -4.188 -21.659 1.00 90.31 297 LYS A O 1
ATOM 2329 N N . TYR A 1 298 ? 20.266 -5.248 -21.526 1.00 89.69 298 TYR A N 1
ATOM 2330 C CA . TYR A 1 298 ? 20.547 -4.852 -20.149 1.00 89.69 298 TYR A CA 1
ATOM 2331 C C . TYR A 1 298 ? 21.131 -3.438 -20.066 1.00 89.69 298 TYR A C 1
ATOM 2333 O O . TYR A 1 298 ? 21.741 -2.945 -21.012 1.00 89.69 298 TYR A O 1
ATOM 2341 N N . ASN A 1 299 ? 21.024 -2.852 -18.871 1.00 80.25 299 ASN A N 1
ATOM 2342 C CA . ASN A 1 299 ? 21.652 -1.598 -18.455 1.00 80.25 299 ASN A CA 1
ATOM 2343 C C . ASN A 1 299 ? 21.239 -0.396 -19.307 1.00 80.25 299 ASN A C 1
ATOM 2345 O O . ASN A 1 299 ? 22.083 0.402 -19.699 1.00 80.25 299 ASN A O 1
ATOM 2349 N N . SER A 1 300 ? 19.934 -0.266 -19.559 1.00 71.19 300 SER A N 1
ATOM 2350 C CA . SER A 1 300 ? 19.381 0.791 -20.408 1.00 71.19 300 SER A CA 1
ATOM 2351 C C . SER A 1 300 ? 19.827 2.189 -19.936 1.00 71.19 300 SER A C 1
ATOM 2353 O O . SER A 1 300 ? 20.493 2.881 -20.697 1.00 71.19 300 SER A O 1
ATOM 2355 N N . VAL A 1 301 ? 19.557 2.563 -18.670 1.00 78.06 301 VAL A N 1
ATOM 2356 C CA . VAL A 1 301 ? 20.157 3.718 -17.954 1.00 78.06 301 VAL A CA 1
ATOM 2357 C C . VAL A 1 301 ? 19.978 3.538 -16.436 1.00 78.06 301 VAL A C 1
ATOM 2359 O O . VAL A 1 301 ? 18.839 3.469 -15.967 1.00 78.06 301 VAL A O 1
ATOM 2362 N N . ASP A 1 302 ? 21.060 3.495 -15.651 1.00 73.12 302 ASP A N 1
ATOM 2363 C CA . ASP A 1 302 ? 21.032 3.387 -14.177 1.00 73.12 302 ASP A CA 1
ATOM 2364 C C . ASP A 1 302 ? 21.376 4.694 -13.436 1.00 73.12 302 ASP A C 1
ATOM 2366 O O . ASP A 1 302 ? 20.972 4.854 -12.288 1.00 73.12 302 ASP A O 1
ATOM 2370 N N . ASN A 1 303 ? 22.071 5.631 -14.091 1.00 79.94 303 ASN A N 1
ATOM 2371 C CA . ASN A 1 303 ? 22.382 6.973 -13.592 1.00 79.94 303 ASN A CA 1
ATOM 2372 C C . ASN A 1 303 ? 22.282 7.991 -14.743 1.00 79.94 303 ASN A C 1
ATOM 2374 O O . ASN A 1 303 ? 23.257 8.190 -15.471 1.00 79.94 303 ASN A O 1
ATOM 2378 N N . PRO A 1 304 ? 21.106 8.603 -14.967 1.00 85.06 304 PRO A N 1
ATOM 2379 C CA . PRO A 1 304 ? 20.886 9.429 -16.144 1.00 85.06 304 PRO A CA 1
ATOM 2380 C C . PRO A 1 304 ? 21.598 10.779 -16.029 1.00 85.06 304 PRO A C 1
ATOM 2382 O O . PRO A 1 304 ? 21.624 11.403 -14.966 1.00 85.06 304 PRO A O 1
ATOM 2385 N N . THR A 1 305 ? 22.096 11.283 -17.154 1.00 84.75 305 THR A N 1
ATOM 2386 C CA . THR A 1 305 ? 22.430 12.702 -17.307 1.00 84.75 305 THR A CA 1
ATOM 2387 C C . THR A 1 305 ? 21.154 13.538 -17.427 1.00 84.75 305 THR A C 1
ATOM 2389 O O . THR A 1 305 ? 20.090 13.034 -17.794 1.00 84.75 305 THR A O 1
ATOM 2392 N N . ALA A 1 306 ? 21.259 14.845 -17.174 1.00 83.31 306 ALA A N 1
ATOM 2393 C CA . ALA A 1 306 ? 20.133 15.765 -17.342 1.00 83.31 306 ALA A CA 1
ATOM 2394 C C . ALA A 1 306 ? 19.583 15.785 -18.780 1.00 83.31 306 ALA A C 1
ATOM 2396 O O . ALA A 1 306 ? 18.403 16.040 -18.969 1.00 83.31 306 ALA A O 1
ATOM 2397 N N . GLU A 1 307 ? 20.402 15.502 -19.799 1.00 83.50 307 GLU A N 1
ATOM 2398 C CA . GLU A 1 307 ? 19.930 15.390 -21.187 1.00 83.50 307 GLU A CA 1
ATOM 2399 C C . GLU A 1 307 ? 19.093 14.125 -21.411 1.00 83.50 307 GLU A C 1
ATOM 2401 O O . GLU A 1 307 ? 18.075 14.169 -22.102 1.00 83.50 307 GLU A O 1
ATOM 2406 N N . GLN A 1 308 ? 19.481 12.999 -20.801 1.00 82.62 308 GLN A N 1
ATOM 2407 C CA . GLN A 1 308 ? 18.764 11.728 -20.951 1.00 82.62 308 GLN A CA 1
ATOM 2408 C C . GLN A 1 308 ? 17.341 11.795 -20.391 1.00 82.62 308 GLN A C 1
ATOM 2410 O O . GLN A 1 308 ? 16.467 11.092 -20.885 1.00 82.62 308 GLN A O 1
ATOM 2415 N N . THR A 1 309 ? 17.079 12.671 -19.420 1.00 86.12 309 THR A N 1
ATOM 2416 C CA . THR A 1 309 ? 15.742 12.867 -18.845 1.00 86.12 309 THR A CA 1
ATOM 2417 C C . THR A 1 309 ? 14.875 13.869 -19.616 1.00 86.12 309 THR A C 1
ATOM 2419 O O . THR A 1 309 ? 13.685 13.976 -19.326 1.00 86.12 309 THR A O 1
ATOM 2422 N N . LYS A 1 310 ? 15.409 14.580 -20.624 1.00 86.88 310 LYS A N 1
ATOM 2423 C CA . LYS A 1 310 ? 14.632 15.559 -21.416 1.00 86.88 310 LYS A CA 1
ATOM 2424 C C . LYS A 1 310 ? 13.698 14.933 -22.443 1.00 86.88 310 LYS A C 1
ATOM 2426 O O . LYS A 1 310 ? 12.717 15.559 -22.837 1.00 86.88 310 LYS A O 1
ATOM 2431 N N . SER A 1 311 ? 14.019 13.733 -22.916 1.00 89.50 311 SER A N 1
ATOM 2432 C CA . SER A 1 311 ? 13.223 13.021 -23.916 1.00 89.50 311 SER A CA 1
ATOM 2433 C C . SER A 1 311 ? 12.853 11.641 -23.399 1.00 89.50 311 SER A C 1
ATOM 2435 O O . SER A 1 311 ? 13.621 11.029 -22.662 1.00 89.50 311 SER A O 1
ATOM 2437 N N . ILE A 1 312 ? 11.670 11.160 -23.781 1.00 94.50 312 ILE A N 1
ATOM 2438 C CA . ILE A 1 312 ? 11.190 9.840 -23.378 1.00 94.50 312 ILE A CA 1
ATOM 2439 C C . ILE A 1 312 ? 11.352 8.869 -24.540 1.00 94.50 312 ILE A C 1
ATOM 2441 O O . ILE A 1 312 ? 10.800 9.088 -25.619 1.00 94.50 312 ILE A O 1
ATOM 2445 N N . LYS A 1 313 ? 12.057 7.767 -24.290 1.00 93.25 313 LYS A N 1
ATOM 2446 C CA . LYS A 1 313 ? 12.153 6.613 -25.190 1.00 93.25 313 LYS A CA 1
ATOM 2447 C C . LYS A 1 313 ? 11.261 5.485 -24.687 1.00 93.25 313 LYS A C 1
ATOM 2449 O O . LYS A 1 313 ? 11.125 5.301 -23.480 1.00 93.25 313 LYS A O 1
ATOM 2454 N N . ILE A 1 314 ? 10.642 4.743 -25.601 1.00 94.31 314 ILE A N 1
ATOM 2455 C CA . ILE A 1 314 ? 9.809 3.583 -25.265 1.00 94.31 314 ILE A CA 1
ATOM 2456 C C . ILE A 1 314 ? 10.608 2.322 -25.579 1.00 94.31 314 ILE A C 1
ATOM 2458 O O . ILE A 1 314 ? 10.823 2.004 -26.744 1.00 94.31 314 ILE A O 1
ATOM 2462 N N . GLU A 1 315 ? 11.040 1.616 -24.542 1.00 92.81 315 GLU A N 1
ATOM 2463 C CA . GLU A 1 315 ? 11.792 0.364 -24.655 1.00 92.81 315 GLU A CA 1
ATOM 2464 C C . GLU A 1 315 ? 11.743 -0.410 -23.327 1.00 92.81 315 GLU A C 1
ATOM 2466 O O . GLU A 1 315 ? 11.390 0.167 -22.292 1.00 92.81 315 GLU A O 1
ATOM 2471 N N . PRO A 1 316 ? 12.083 -1.710 -23.305 1.00 93.19 316 PRO A N 1
ATOM 2472 C CA . PRO A 1 316 ? 12.247 -2.439 -22.055 1.00 93.19 316 PRO A CA 1
ATOM 2473 C C . PRO A 1 316 ? 13.375 -1.832 -21.213 1.00 93.19 316 PRO A C 1
ATOM 2475 O O . PRO A 1 316 ? 14.551 -1.881 -21.573 1.00 93.19 316 PRO A O 1
ATOM 2478 N N . HIS A 1 317 ? 13.016 -1.283 -20.056 1.00 92.81 317 HIS A N 1
ATOM 2479 C CA . HIS A 1 317 ? 13.984 -0.812 -19.065 1.00 92.81 317 HIS A CA 1
ATOM 2480 C C . HIS A 1 317 ? 14.403 -1.973 -18.162 1.00 92.81 317 HIS A C 1
ATOM 2482 O O . HIS A 1 317 ? 13.626 -2.384 -17.299 1.00 92.81 317 HIS A O 1
ATOM 2488 N N . VAL A 1 318 ? 15.598 -2.528 -18.384 1.00 93.31 318 VAL A N 1
ATOM 2489 C CA . VAL A 1 318 ? 16.106 -3.688 -17.636 1.00 93.31 318 VAL A CA 1
ATOM 2490 C C . VAL A 1 318 ? 17.508 -3.395 -17.123 1.00 93.31 318 VAL A C 1
ATOM 2492 O O . VAL A 1 318 ? 18.443 -3.199 -17.896 1.00 93.31 318 VAL A O 1
ATOM 2495 N N . LEU A 1 319 ? 17.675 -3.381 -15.802 1.00 90.62 319 LEU A N 1
ATOM 2496 C CA . LEU A 1 319 ? 18.973 -3.194 -15.157 1.00 90.62 319 LEU A CA 1
ATOM 2497 C C . LEU A 1 319 ? 19.545 -4.549 -14.742 1.00 90.62 319 LEU A C 1
ATOM 2499 O O . LEU A 1 319 ? 18.857 -5.341 -14.100 1.00 90.62 319 LEU A O 1
ATOM 2503 N N . ASN A 1 320 ? 20.807 -4.809 -15.089 1.00 90.12 320 ASN A N 1
ATOM 2504 C CA . ASN A 1 320 ? 21.506 -5.996 -14.610 1.00 90.12 320 ASN A CA 1
ATOM 2505 C C . ASN A 1 320 ? 22.160 -5.689 -13.262 1.00 90.12 320 ASN A C 1
ATOM 2507 O O . ASN A 1 320 ? 22.927 -4.731 -13.162 1.00 90.12 320 ASN A O 1
ATOM 2511 N N . ILE A 1 321 ? 21.875 -6.495 -12.241 1.00 88.56 321 ILE A N 1
ATOM 2512 C CA . ILE A 1 321 ? 22.444 -6.364 -10.899 1.00 88.56 321 ILE A CA 1
ATOM 2513 C C . ILE A 1 321 ? 23.208 -7.642 -10.563 1.00 88.56 321 ILE A C 1
ATOM 2515 O O . ILE A 1 321 ? 22.635 -8.731 -10.549 1.00 88.56 321 ILE A O 1
ATOM 2519 N N . THR A 1 322 ? 24.492 -7.505 -10.239 1.00 90.38 322 THR A N 1
ATOM 2520 C CA . THR A 1 322 ? 25.308 -8.634 -9.790 1.00 90.38 322 THR A CA 1
ATOM 2521 C C . THR A 1 322 ? 24.774 -9.179 -8.468 1.00 90.38 322 THR A C 1
ATOM 2523 O O . THR A 1 322 ? 24.546 -8.441 -7.507 1.00 90.38 322 THR A O 1
ATOM 2526 N N . HIS A 1 323 ? 24.580 -10.494 -8.408 1.00 89.06 323 HIS A N 1
ATOM 2527 C CA . HIS A 1 323 ? 24.146 -11.184 -7.199 1.00 89.06 323 HIS A CA 1
ATOM 2528 C C . HIS A 1 323 ? 25.087 -10.871 -6.016 1.00 89.06 323 HIS A C 1
ATOM 2530 O O . HIS A 1 323 ? 26.302 -10.936 -6.173 1.00 89.06 323 HIS A O 1
ATOM 2536 N N . ARG A 1 324 ? 24.525 -10.615 -4.820 1.00 85.31 324 ARG A N 1
ATOM 2537 C CA . ARG A 1 324 ? 25.220 -10.194 -3.574 1.00 85.31 324 ARG A CA 1
ATOM 2538 C C . ARG A 1 324 ? 25.804 -8.778 -3.564 1.00 85.31 324 ARG A C 1
ATOM 2540 O O . ARG A 1 324 ? 26.370 -8.397 -2.542 1.00 85.31 324 ARG A O 1
ATOM 2547 N N . ASN A 1 325 ? 25.609 -7.974 -4.606 1.00 89.50 325 ASN A N 1
ATOM 2548 C CA . ASN A 1 325 ? 25.896 -6.549 -4.491 1.00 89.50 325 ASN A CA 1
ATOM 2549 C C . ASN A 1 325 ? 24.950 -5.893 -3.481 1.00 89.50 325 ASN A C 1
ATOM 2551 O O . ASN A 1 325 ? 23.740 -6.127 -3.497 1.00 89.50 325 ASN A O 1
ATOM 2555 N N . PHE A 1 326 ? 25.513 -5.049 -2.620 1.00 90.81 326 PHE A N 1
ATOM 2556 C CA . PHE A 1 326 ? 24.746 -4.174 -1.746 1.00 90.81 326 PHE A CA 1
ATOM 2557 C C . PHE A 1 326 ? 24.523 -2.854 -2.483 1.00 90.81 326 PHE A C 1
ATOM 2559 O O . PHE A 1 326 ? 25.488 -2.136 -2.765 1.00 90.81 326 PHE A O 1
ATOM 2566 N N . ILE A 1 327 ? 23.281 -2.599 -2.891 1.00 92.38 327 ILE A N 1
ATOM 2567 C CA . ILE A 1 327 ? 22.929 -1.480 -3.769 1.00 92.38 327 ILE A CA 1
ATOM 2568 C C . ILE A 1 327 ? 22.174 -0.398 -3.007 1.00 92.38 327 ILE A C 1
ATOM 2570 O O . ILE A 1 327 ? 21.329 -0.691 -2.163 1.00 92.38 327 ILE A O 1
ATOM 2574 N N . GLU A 1 328 ? 22.448 0.848 -3.362 1.00 93.38 328 GLU A N 1
ATOM 2575 C CA . GLU A 1 328 ? 21.638 1.997 -2.985 1.00 93.38 328 GLU A CA 1
ATOM 2576 C C . GLU A 1 328 ? 20.771 2.401 -4.178 1.00 93.38 328 GLU A C 1
ATOM 2578 O O . GLU A 1 328 ? 21.249 2.456 -5.313 1.00 93.38 328 GLU A O 1
ATOM 2583 N N . VAL A 1 329 ? 19.493 2.681 -3.927 1.00 93.88 329 VAL A N 1
ATOM 2584 C CA . VAL A 1 329 ? 18.571 3.188 -4.946 1.00 93.88 329 VAL A CA 1
ATOM 2585 C C . VAL A 1 329 ? 18.061 4.551 -4.503 1.00 93.88 329 VAL A C 1
ATOM 2587 O O . VAL A 1 329 ? 17.379 4.664 -3.487 1.00 93.88 329 VAL A O 1
ATOM 2590 N N . VAL A 1 330 ? 18.385 5.583 -5.277 1.00 94.69 330 VAL A N 1
ATOM 2591 C CA . VAL A 1 330 ? 17.983 6.969 -5.031 1.00 94.69 330 VAL A CA 1
ATOM 2592 C C . VAL A 1 330 ? 16.833 7.316 -5.964 1.00 94.69 330 VAL A C 1
ATOM 2594 O O . VAL A 1 330 ? 17.010 7.378 -7.179 1.00 94.69 330 VAL A O 1
ATOM 2597 N N . PHE A 1 331 ? 15.651 7.561 -5.401 1.00 94.31 331 PHE A N 1
ATOM 2598 C CA . PHE A 1 331 ? 14.493 8.023 -6.162 1.00 94.31 331 PHE A CA 1
ATOM 2599 C C . PHE A 1 331 ? 14.463 9.549 -6.204 1.00 94.31 331 PHE A C 1
ATOM 2601 O O . PHE A 1 331 ? 14.386 10.207 -5.170 1.00 94.31 331 PHE A O 1
ATOM 2608 N N . GLU A 1 332 ? 14.464 10.115 -7.406 1.00 93.94 332 GLU A N 1
ATOM 2609 C CA . GLU A 1 332 ? 14.324 11.550 -7.631 1.00 93.94 332 GLU A CA 1
ATOM 2610 C C . GLU A 1 332 ? 12.988 11.826 -8.319 1.00 93.94 332 GLU A C 1
ATOM 2612 O O . GLU A 1 332 ? 12.606 11.157 -9.283 1.00 93.94 332 GLU A O 1
ATOM 2617 N N . ASN A 1 333 ? 12.234 12.790 -7.798 1.00 92.50 333 ASN A N 1
ATOM 2618 C CA . ASN A 1 333 ? 10.911 13.109 -8.309 1.00 92.50 333 ASN A CA 1
ATOM 2619 C C . ASN A 1 333 ? 10.762 14.614 -8.516 1.00 92.50 333 ASN A C 1
ATOM 2621 O O . ASN A 1 333 ? 10.629 15.367 -7.555 1.00 92.50 333 ASN A O 1
ATOM 2625 N N . HIS A 1 334 ? 10.759 15.037 -9.778 1.00 89.75 334 HIS A N 1
ATOM 2626 C CA . HIS A 1 334 ? 10.484 16.423 -10.165 1.00 89.75 334 HIS A CA 1
ATOM 2627 C C . HIS A 1 334 ? 8.995 16.677 -10.435 1.00 89.75 334 HIS A C 1
ATOM 2629 O O . HIS A 1 334 ? 8.590 17.811 -10.697 1.00 89.75 334 HIS A O 1
ATOM 2635 N N . GLU A 1 335 ? 8.166 15.634 -10.372 1.00 89.12 335 GLU A N 1
ATOM 2636 C CA . GLU A 1 335 ? 6.740 15.742 -10.631 1.00 89.12 335 GLU A CA 1
ATOM 2637 C C . GLU A 1 335 ? 5.981 16.312 -9.431 1.00 89.12 335 GLU A C 1
ATOM 2639 O O . GLU A 1 335 ? 6.350 16.160 -8.269 1.00 89.12 335 GLU A O 1
ATOM 2644 N N . LYS A 1 336 ? 4.816 16.902 -9.709 1.00 87.31 336 LYS A N 1
ATOM 2645 C CA . LYS A 1 336 ? 3.909 17.442 -8.677 1.00 87.31 336 LYS A CA 1
ATOM 2646 C C . LYS A 1 336 ? 3.078 16.368 -7.965 1.00 87.31 336 LYS A C 1
ATOM 2648 O O . LYS A 1 336 ? 2.155 16.694 -7.222 1.00 87.31 336 LYS A O 1
ATOM 2653 N N . SER A 1 337 ? 3.342 15.095 -8.243 1.00 86.50 337 SER A N 1
ATOM 2654 C CA . SER A 1 337 ? 2.580 13.964 -7.715 1.00 86.50 337 SER A CA 1
ATOM 2655 C C . SER A 1 337 ? 3.484 13.030 -6.927 1.00 86.50 337 SER A C 1
ATOM 2657 O O . SER A 1 337 ? 4.622 12.778 -7.320 1.00 86.50 337 SER A O 1
ATOM 2659 N N . VAL A 1 338 ? 2.964 12.523 -5.810 1.00 89.00 338 VAL A N 1
ATOM 2660 C CA . VAL A 1 338 ? 3.628 11.487 -5.015 1.00 89.00 338 VAL A CA 1
ATOM 2661 C C . VAL A 1 338 ? 3.691 10.199 -5.834 1.00 89.00 338 VAL A C 1
ATOM 2663 O O . VAL A 1 338 ? 2.697 9.816 -6.452 1.00 89.00 338 VAL A O 1
ATOM 2666 N N . GLN A 1 339 ? 4.845 9.536 -5.806 1.00 91.62 339 GLN A N 1
ATOM 2667 C CA . GLN A 1 339 ? 5.059 8.222 -6.409 1.00 91.62 339 GLN A CA 1
ATOM 2668 C C . GLN A 1 339 ? 5.224 7.183 -5.301 1.00 91.62 339 GLN A C 1
ATOM 2670 O O . GLN A 1 339 ? 5.962 7.411 -4.343 1.00 91.62 339 GLN A O 1
ATOM 2675 N N . SER A 1 340 ? 4.542 6.048 -5.434 1.00 92.62 340 SER A N 1
ATOM 2676 C CA . SER A 1 340 ? 4.717 4.893 -4.551 1.00 92.62 340 SER A CA 1
ATOM 2677 C C . SER A 1 340 ? 5.537 3.838 -5.283 1.00 92.62 340 SER A C 1
ATOM 2679 O O . SER A 1 340 ? 5.135 3.371 -6.347 1.00 92.62 340 SER A O 1
ATOM 2681 N N . TRP A 1 341 ? 6.686 3.483 -4.712 1.00 93.62 341 TRP A N 1
ATOM 2682 C CA . TRP A 1 341 ? 7.625 2.525 -5.288 1.00 93.62 341 TRP A CA 1
ATOM 2683 C C . TRP A 1 341 ? 7.499 1.174 -4.606 1.00 93.62 341 TRP A C 1
ATOM 2685 O O . TRP A 1 341 ? 7.461 1.090 -3.382 1.00 93.62 341 TRP A O 1
ATOM 2695 N N . HIS A 1 342 ? 7.460 0.119 -5.412 1.00 93.88 342 HIS A N 1
ATOM 2696 C CA . HIS A 1 342 ? 7.430 -1.254 -4.936 1.00 93.88 342 HIS A CA 1
ATOM 2697 C C . HIS A 1 342 ? 8.523 -2.065 -5.629 1.00 93.88 342 HIS A C 1
ATOM 2699 O O . HIS A 1 342 ? 8.660 -2.009 -6.852 1.00 93.88 342 HIS A O 1
ATOM 2705 N N . LEU A 1 343 ? 9.273 -2.839 -4.845 1.00 94.06 343 LEU A N 1
ATOM 2706 C CA . LEU A 1 343 ? 10.306 -3.740 -5.337 1.00 94.06 343 LEU A CA 1
ATOM 2707 C C . LEU A 1 343 ? 9.869 -5.188 -5.104 1.00 94.06 343 LEU A C 1
ATOM 2709 O O . LEU A 1 343 ? 9.802 -5.658 -3.972 1.00 94.06 343 LEU A O 1
ATOM 2713 N N . ASN A 1 344 ? 9.582 -5.906 -6.188 1.00 91.81 344 ASN A N 1
ATOM 2714 C CA . ASN A 1 344 ? 9.232 -7.321 -6.103 1.00 91.81 344 ASN A CA 1
ATOM 2715 C C . ASN A 1 344 ? 10.447 -8.161 -5.676 1.00 91.81 344 ASN A C 1
ATOM 2717 O O . ASN A 1 344 ? 11.552 -7.975 -6.185 1.00 91.81 344 ASN A O 1
ATOM 2721 N N . GLY A 1 345 ? 10.223 -9.140 -4.797 1.00 90.00 345 GLY A N 1
ATOM 2722 C CA . GLY A 1 345 ? 11.228 -10.137 -4.406 1.00 90.00 345 GLY A CA 1
ATOM 2723 C C . GLY A 1 345 ? 12.232 -9.688 -3.339 1.00 90.00 345 GLY A C 1
ATOM 2724 O O . GLY A 1 345 ? 13.012 -10.519 -2.880 1.00 90.00 345 GLY A O 1
ATOM 2725 N N . TYR A 1 346 ? 12.192 -8.424 -2.910 1.00 89.75 346 TYR A N 1
ATOM 2726 C CA . TYR A 1 346 ? 13.091 -7.873 -1.897 1.00 89.75 346 TYR A CA 1
ATOM 2727 C C . TYR A 1 346 ? 12.346 -6.926 -0.953 1.00 89.75 346 TYR A C 1
ATOM 2729 O O . TYR A 1 346 ? 11.442 -6.206 -1.367 1.00 89.75 346 TYR A O 1
ATOM 2737 N N . SER A 1 347 ? 12.785 -6.883 0.302 1.00 87.75 347 SER A N 1
ATOM 2738 C CA . SER A 1 347 ? 12.542 -5.754 1.205 1.00 87.75 347 SER A CA 1
ATOM 2739 C C . SER A 1 347 ? 13.790 -4.872 1.224 1.00 87.75 347 SER A C 1
ATOM 2741 O O . SER A 1 347 ? 14.894 -5.354 0.965 1.00 87.75 347 SER A O 1
ATOM 2743 N N . PHE A 1 348 ? 13.631 -3.590 1.532 1.00 89.31 348 PHE A N 1
ATOM 2744 C CA . PHE A 1 348 ? 14.731 -2.628 1.558 1.00 89.31 348 PHE A CA 1
ATOM 2745 C C . PHE A 1 348 ? 14.639 -1.722 2.787 1.00 89.31 348 PHE A C 1
ATOM 2747 O O . PHE A 1 348 ? 13.578 -1.568 3.390 1.00 89.31 348 PHE A O 1
ATOM 2754 N N . PHE A 1 349 ? 15.770 -1.126 3.153 1.00 88.31 349 PHE A N 1
ATOM 2755 C CA . PHE A 1 349 ? 15.853 -0.147 4.231 1.00 88.31 349 PHE A CA 1
ATOM 2756 C C . PHE A 1 349 ? 15.771 1.253 3.632 1.00 88.31 349 PHE A C 1
ATOM 2758 O O . PHE A 1 349 ? 16.597 1.617 2.798 1.00 88.31 349 PHE A O 1
ATOM 2765 N N . ALA A 1 350 ? 14.787 2.041 4.059 1.00 86.19 350 ALA A N 1
ATOM 2766 C CA . ALA A 1 350 ? 14.738 3.456 3.722 1.00 86.19 350 ALA A CA 1
ATOM 2767 C C . ALA A 1 350 ? 15.690 4.225 4.654 1.00 86.19 350 ALA A C 1
ATOM 2769 O O . ALA A 1 350 ? 15.545 4.154 5.875 1.00 86.19 350 ALA A O 1
ATOM 2770 N N . VAL A 1 351 ? 16.687 4.904 4.080 1.00 81.12 351 VAL A N 1
ATOM 2771 C CA . VAL A 1 351 ? 17.808 5.512 4.827 1.00 81.12 351 VAL A CA 1
ATOM 2772 C C . VAL A 1 351 ? 17.763 7.042 4.906 1.00 81.12 351 VAL A C 1
ATOM 2774 O O . VAL A 1 351 ? 18.492 7.610 5.717 1.00 81.12 351 VAL A O 1
ATOM 2777 N N . ALA A 1 352 ? 16.915 7.707 4.114 1.00 68.06 352 ALA A N 1
ATOM 2778 C CA . ALA A 1 352 ? 16.775 9.165 4.066 1.00 68.06 352 ALA A CA 1
ATOM 2779 C C . ALA A 1 352 ? 15.330 9.593 3.780 1.00 68.06 352 ALA A C 1
ATOM 2781 O O . ALA A 1 352 ? 14.645 8.861 3.027 1.00 68.06 352 ALA A O 1
#

InterPro domains:
  IPR001117 Multicopper oxidase, second cupredoxin domain [PF00394] (58-200)
  IPR008972 Cupredoxin [G3DSA:2.60.40.420] (1-47)
  IPR008972 Cupredoxin [G3DSA:2.60.40.420] (53-236)
  IPR008972 Cupredoxin [G3DSA:2.60.40.420] (246-352)
  IPR008972 Cupredoxin [SSF49503] (2-73)
  IPR008972 Cupredoxin [SSF49503] (56-237)
  IPR008972 Cupredoxin [SSF49503] (248-351)
  IPR011706 Multicopper oxidase, C-terminal [PF07731] (281-351)
  IPR011707 Multicopper oxidase-like, N-terminal [PF07732] (1-46)
  IPR034271 Ascorbate oxidase homologue, second cupredoxin domain [cd13872] (58-198)
  IPR045087 Multicopper oxidase [PTHR11709] (2-352)

Secondary structure (DSSP, 8-state):
-PPPPTT---------SS--EEEEE---STTGGGGT--EEEEEPPPTTSPPSSPPPS-EEEEEEEEE-SS-HHHHHHHHHTT----S-SEEEETTB---SSS-SPEEEEEPTT-EEEEEEEE--SS--EEEEETTB-EEEEEETTEEEEEEEESEEEE-TT-EEEEEEE--S-SSEEEEEEEESS-SS--EEEEEEEETT--SPPPSSPPPPP-SSHHHHHHHHH--B-TTSB-SSSSBGGGS-GGGSPP-EEEEEEEEEEEETTEEEEEETTEE----SS-HHHHHHTT-HHHH--S-S-SS--TTTTTS-EES-------TT--EEEEEEE-SSS------TT-------

Radius of gyration: 22.06 Å; chains: 1; bounding box: 57×43×58 Å